Protein AF-0000000086228936 (afdb_homodimer)

pLDDT: mean 84.99, std 14.73, range [30.75, 96.88]

Foldseek 3Di:
DQLVVLLPDDQDPDAQPQPFQQALLVLQVVCCVVVVDWADLVLLVVRVVVLCVLPPPPCNNPGCCVVDPSRVSVVVSRVVRNCCSVPPDPVNVVVVCVVDVVSVVSGPDPPPPVPPPVD/DQLVVLLPDDQDPDAQPQPFQQALLVLQVVCCVVVVDWADLVLLVVRVVVLCVLPPPPCNNPGCCVVDPSRVSVVVSRVVRNCCSVPPDPVNVVVVCVVDVVSVVSGPDPPPPVPPPVD

Radius of gyration: 18.46 Å; Cα contacts (8 Å, |Δi|>4): 260; chains: 2; bounding box: 37×64×49 Å

Structure (mmCIF, N/CA/C/O backbone):
data_AF-0000000086228936-model_v1
#
loop_
_entity.id
_entity.type
_entity.pdbx_description
1 polymer 'Protein RDM1-like'
#
loop_
_atom_site.group_PDB
_atom_site.id
_atom_site.type_symbol
_atom_site.label_atom_id
_atom_site.label_alt_id
_atom_site.label_comp_id
_atom_site.label_asym_id
_atom_site.label_entity_id
_atom_site.label_seq_id
_atom_site.pdbx_PDB_ins_code
_atom_site.Cartn_x
_atom_site.Cartn_y
_atom_site.Cartn_z
_atom_site.occupancy
_atom_site.B_iso_or_equiv
_atom_site.auth_seq_id
_atom_site.auth_comp_id
_atom_site.auth_asym_id
_atom_site.auth_atom_id
_atom_site.pdbx_PDB_model_num
ATOM 1 N N . MET A 1 1 ? -4.426 -21.953 -7.25 1 82 1 MET A N 1
ATOM 2 C CA . MET A 1 1 ? -4.051 -21.781 -8.648 1 82 1 MET A CA 1
ATOM 3 C C . MET A 1 1 ? -3.658 -20.344 -8.953 1 82 1 MET A C 1
ATOM 5 O O . MET A 1 1 ? -2.518 -20.078 -9.328 1 82 1 MET A O 1
ATOM 9 N N . TYR A 1 2 ? -4.414 -19.328 -8.586 1 84.19 2 TYR A N 1
ATOM 10 C CA . TYR A 1 2 ? -4.117 -17.938 -8.914 1 84.19 2 TYR A CA 1
ATOM 11 C C . TYR A 1 2 ? -2.863 -17.469 -8.188 1 84.19 2 TYR A C 1
ATOM 13 O O . TYR A 1 2 ? -1.909 -17 -8.812 1 84.19 2 TYR A O 1
ATOM 21 N N . GLN A 1 3 ? -2.861 -17.734 -6.887 1 85.69 3 GLN A N 1
ATOM 22 C CA . GLN A 1 3 ? -1.741 -17.234 -6.094 1 85.69 3 GLN A CA 1
ATOM 23 C C . GLN A 1 3 ? -0.45 -17.969 -6.445 1 85.69 3 GLN A C 1
ATOM 25 O O . GLN A 1 3 ? 0.623 -17.375 -6.488 1 85.69 3 GLN A O 1
ATOM 30 N N . GLU A 1 4 ? -0.524 -19.203 -6.691 1 83.81 4 GLU A N 1
ATOM 31 C CA . GLU A 1 4 ? 0.652 -19.969 -7.078 1 83.81 4 GLU A CA 1
ATOM 32 C C . GLU A 1 4 ? 1.254 -19.453 -8.383 1 83.81 4 GLU A C 1
ATOM 34 O O . GLU A 1 4 ? 2.475 -19.344 -8.508 1 83.81 4 GLU A O 1
ATOM 39 N N . TYR A 1 5 ? 0.415 -19.203 -9.266 1 84.56 5 TYR A N 1
ATOM 40 C CA . TYR A 1 5 ? 0.874 -18.672 -10.539 1 84.56 5 TYR A CA 1
ATOM 41 C C . TYR A 1 5 ? 1.545 -17.312 -10.352 1 84.56 5 TYR A C 1
ATOM 43 O O . TYR A 1 5 ? 2.641 -17.078 -10.867 1 84.56 5 TYR A O 1
ATOM 51 N N . MET A 1 6 ? 0.895 -16.438 -9.641 1 88.62 6 MET A N 1
ATOM 52 C CA . MET A 1 6 ? 1.389 -15.078 -9.469 1 88.62 6 MET A CA 1
ATOM 53 C C . MET A 1 6 ? 2.719 -15.07 -8.727 1 88.62 6 MET A C 1
ATOM 55 O O . MET A 1 6 ? 3.555 -14.195 -8.945 1 88.62 6 MET A O 1
ATOM 59 N N . GLN A 1 7 ? 2.928 -16.047 -7.91 1 85.62 7 GLN A N 1
ATOM 60 C CA . GLN A 1 7 ? 4.176 -16.125 -7.164 1 85.62 7 GLN A CA 1
ATOM 61 C C . GLN A 1 7 ? 5.344 -16.469 -8.086 1 85.62 7 GLN A C 1
ATOM 63 O O . GLN A 1 7 ? 6.496 -16.172 -7.77 1 85.62 7 GLN A O 1
ATOM 68 N N . MET A 1 8 ? 5.008 -17.062 -9.188 1 83.81 8 MET A N 1
ATOM 69 C CA . MET A 1 8 ? 6.043 -17.531 -10.109 1 83.81 8 MET A CA 1
ATOM 70 C C . MET A 1 8 ? 6.43 -16.438 -11.086 1 83.81 8 MET A C 1
ATOM 72 O O . MET A 1 8 ? 7.461 -16.516 -11.758 1 83.81 8 MET A O 1
ATOM 76 N N . VAL A 1 9 ? 5.609 -15.461 -11.227 1 84.62 9 VAL A N 1
ATOM 77 C CA . VAL A 1 9 ? 5.895 -14.359 -12.133 1 84.62 9 VAL A CA 1
ATOM 78 C C . VAL A 1 9 ? 6.969 -13.453 -11.531 1 84.62 9 VAL A C 1
ATOM 80 O O . VAL A 1 9 ? 6.77 -12.883 -10.461 1 84.62 9 VAL A O 1
ATOM 83 N N . PRO A 1 10 ? 8.086 -13.336 -12.18 1 85.06 10 PRO A N 1
ATOM 84 C CA . PRO A 1 10 ? 9.18 -12.539 -11.617 1 85.06 10 PRO A CA 1
ATOM 85 C C . PRO A 1 10 ? 8.883 -11.039 -11.633 1 85.06 10 PRO A C 1
ATOM 87 O O . PRO A 1 10 ? 8.172 -10.555 -12.516 1 85.06 10 PRO A O 1
ATOM 90 N N . ILE A 1 11 ? 9.352 -10.297 -10.672 1 87.31 11 ILE A N 1
ATOM 91 C CA . ILE A 1 11 ? 9.312 -8.844 -10.68 1 87.31 11 ILE A CA 1
ATOM 92 C C . ILE A 1 11 ? 10.43 -8.297 -11.57 1 87.31 11 ILE A C 1
ATOM 94 O O . ILE A 1 11 ? 11.578 -8.734 -11.477 1 87.31 11 ILE A O 1
ATOM 98 N N . PRO A 1 12 ? 10.062 -7.422 -12.422 1 81.06 12 PRO A N 1
ATOM 99 C CA . PRO A 1 12 ? 11.125 -6.859 -13.266 1 81.06 12 PRO A CA 1
ATOM 100 C C . PRO A 1 12 ? 12.25 -6.223 -12.453 1 81.06 12 PRO A C 1
ATOM 102 O O . PRO A 1 12 ? 11.992 -5.602 -11.414 1 81.06 12 PRO A O 1
ATOM 105 N N . ALA A 1 13 ? 13.445 -6.684 -12.734 1 69.5 13 ALA A N 1
ATOM 106 C CA . ALA A 1 13 ? 14.625 -6.133 -12.07 1 69.5 13 ALA A CA 1
ATOM 107 C C . ALA A 1 13 ? 14.867 -4.688 -12.5 1 69.5 13 ALA A C 1
ATOM 109 O O . ALA A 1 13 ? 15.602 -3.953 -11.836 1 69.5 13 ALA A O 1
ATOM 110 N N . ARG A 1 14 ? 14.289 -4.477 -13.672 1 62.16 14 ARG A N 1
ATOM 111 C CA . ARG A 1 14 ? 14.719 -3.236 -14.312 1 62.16 14 ARG A CA 1
ATOM 112 C C . ARG A 1 14 ? 14.242 -2.021 -13.523 1 62.16 14 ARG A C 1
ATOM 114 O O . ARG A 1 14 ? 13.242 -2.092 -12.805 1 62.16 14 ARG A O 1
ATOM 121 N N . LYS A 1 15 ? 15.078 -0.914 -13.672 1 58.19 15 LYS A N 1
ATOM 122 C CA . LYS A 1 15 ? 15.141 0.444 -13.141 1 58.19 15 LYS A CA 1
ATOM 123 C C . LYS A 1 15 ? 13.844 1.203 -13.422 1 58.19 15 LYS A C 1
ATOM 125 O O . LYS A 1 15 ? 13.102 0.859 -14.344 1 58.19 15 LYS A O 1
ATOM 130 N N . ALA A 1 16 ? 13.602 2.133 -12.656 1 63 16 ALA A N 1
ATOM 131 C CA . ALA A 1 16 ? 12.578 3.164 -12.75 1 63 16 ALA A CA 1
ATOM 132 C C . ALA A 1 16 ? 12.484 3.73 -14.164 1 63 16 ALA A C 1
ATOM 134 O O . ALA A 1 16 ? 13.508 4.066 -14.766 1 63 16 ALA A O 1
ATOM 135 N N . SER A 1 17 ? 11.477 3.402 -14.922 1 68.25 17 SER A N 1
ATOM 136 C CA . SER A 1 17 ? 11.281 3.928 -16.266 1 68.25 17 SER A CA 1
ATOM 137 C C . SER A 1 17 ? 10.75 5.355 -16.234 1 68.25 17 SER A C 1
ATOM 139 O O . SER A 1 17 ? 10.609 5.996 -17.281 1 68.25 17 SER A O 1
ATOM 141 N N . LEU A 1 18 ? 10.789 5.938 -15.289 1 74.62 18 LEU A N 1
ATOM 142 C CA . LEU A 1 18 ? 10.305 7.305 -15.133 1 74.62 18 LEU A CA 1
ATOM 143 C C . LEU A 1 18 ? 9.016 7.523 -15.914 1 74.62 18 LEU A C 1
ATOM 145 O O . LEU A 1 18 ? 8.898 8.484 -16.672 1 74.62 18 LEU A O 1
ATOM 149 N N . ILE A 1 19 ? 8.109 6.68 -15.867 1 82.31 19 ILE A N 1
ATOM 150 C CA . ILE A 1 19 ? 6.793 6.805 -16.484 1 82.31 19 ILE A CA 1
ATOM 151 C C . ILE A 1 19 ? 5.996 7.898 -15.781 1 82.31 19 ILE A C 1
ATOM 153 O O . ILE A 1 19 ? 5.91 7.922 -14.555 1 82.31 19 ILE A O 1
ATOM 157 N N . PRO A 1 20 ? 5.562 8.867 -16.641 1 82.25 20 PRO A N 1
ATOM 158 C CA . PRO A 1 20 ? 4.727 9.883 -16 1 82.25 20 PRO A CA 1
ATOM 159 C C . PRO A 1 20 ? 3.568 9.281 -15.211 1 82.25 20 PRO A C 1
ATOM 161 O O . PRO A 1 20 ? 2.979 8.281 -15.641 1 82.25 20 PRO A O 1
ATOM 164 N N . CYS A 1 21 ? 3.406 9.805 -14.062 1 85.19 21 CYS A N 1
ATOM 165 C CA . CYS A 1 21 ? 2.332 9.344 -13.195 1 85.19 21 CYS A CA 1
ATOM 166 C C . CYS A 1 21 ? 1.216 10.375 -13.109 1 85.19 21 CYS A C 1
ATOM 168 O O . CYS A 1 21 ? 1.204 11.211 -12.203 1 85.19 21 CYS A O 1
ATOM 170 N N . ASN A 1 22 ? 0.306 10.367 -14.086 1 87.88 22 ASN A N 1
ATOM 171 C CA . ASN A 1 22 ? -0.853 11.25 -13.984 1 87.88 22 ASN A CA 1
ATOM 172 C C . ASN A 1 22 ? -1.89 10.695 -13.008 1 87.88 22 ASN A C 1
ATOM 174 O O . ASN A 1 22 ? -2.512 11.461 -12.266 1 87.88 22 ASN A O 1
ATOM 178 N N . SER A 1 23 ? -2.07 9.438 -13.07 1 91.81 23 SER A N 1
ATOM 179 C CA . SER A 1 23 ? -2.873 8.664 -12.133 1 91.81 23 SER A CA 1
ATOM 180 C C . SER A 1 23 ? -2.232 7.312 -11.836 1 91.81 23 SER A C 1
ATOM 182 O O . SER A 1 23 ? -1.369 6.852 -12.586 1 91.81 23 SER A O 1
ATOM 184 N N . TRP A 1 24 ? -2.621 6.805 -10.727 1 93.94 24 TRP A N 1
ATOM 185 C CA . TRP A 1 24 ? -2.053 5.508 -10.375 1 93.94 24 TRP A CA 1
ATOM 186 C C . TRP A 1 24 ? -2.527 4.43 -11.344 1 93.94 24 TRP A C 1
ATOM 188 O O . TRP A 1 24 ? -1.745 3.566 -11.758 1 93.94 24 TRP A O 1
ATOM 198 N N . ILE A 1 25 ? -3.746 4.496 -11.695 1 94.44 25 ILE A N 1
ATOM 199 C CA . ILE A 1 25 ? -4.301 3.539 -12.648 1 94.44 25 ILE A CA 1
ATOM 200 C C . ILE A 1 25 ? -3.596 3.678 -13.992 1 94.44 25 ILE A C 1
ATOM 202 O O . ILE A 1 25 ? -3.268 2.678 -14.633 1 94.44 25 ILE A O 1
ATOM 206 N N . GLY A 1 26 ? -3.408 4.945 -14.383 1 93.31 26 GLY A N 1
ATOM 207 C CA . GLY A 1 26 ? -2.668 5.172 -15.617 1 93.31 26 GLY A CA 1
ATOM 208 C C . GLY A 1 26 ? -1.244 4.652 -15.562 1 93.31 26 GLY A C 1
ATOM 209 O O . GLY A 1 26 ? -0.766 4.039 -16.516 1 93.31 26 GLY A O 1
ATOM 210 N N . LEU A 1 27 ? -0.551 4.906 -14.492 1 93.56 27 LEU A N 1
ATOM 211 C CA . LEU A 1 27 ? 0.81 4.414 -14.305 1 93.56 27 LEU A CA 1
ATOM 212 C C . LEU A 1 27 ? 0.845 2.891 -14.344 1 93.56 27 LEU A C 1
ATOM 214 O O . LEU A 1 27 ? 1.712 2.301 -15 1 93.56 27 LEU A O 1
ATOM 218 N N . ALA A 1 28 ? -0.115 2.254 -13.664 1 94.06 28 ALA A N 1
ATOM 219 C CA . ALA A 1 28 ? -0.188 0.795 -13.648 1 94.06 28 ALA A CA 1
ATOM 220 C C . ALA A 1 28 ? -0.377 0.245 -15.062 1 94.06 28 ALA A C 1
ATOM 222 O O . ALA A 1 28 ? 0.255 -0.745 -15.438 1 94.06 28 ALA A O 1
ATOM 223 N N . ALA A 1 29 ? -1.199 0.892 -15.789 1 93.19 29 ALA A N 1
ATOM 224 C CA . ALA A 1 29 ? -1.418 0.472 -17.172 1 93.19 29 ALA A CA 1
ATOM 225 C C . ALA A 1 29 ? -0.13 0.566 -17.984 1 93.19 29 ALA A C 1
ATOM 227 O O . ALA A 1 29 ? 0.193 -0.34 -18.766 1 93.19 29 ALA A O 1
ATOM 228 N N . SER A 1 30 ? 0.564 1.62 -17.797 1 91.56 30 SER A N 1
ATOM 229 C CA . SER A 1 30 ? 1.824 1.822 -18.5 1 91.56 30 SER A CA 1
ATOM 230 C C . SER A 1 30 ? 2.859 0.778 -18.094 1 91.56 30 SER A C 1
ATOM 232 O O . SER A 1 30 ? 3.574 0.242 -18.953 1 91.56 30 SER A O 1
ATOM 234 N N . ILE A 1 31 ? 2.922 0.481 -16.828 1 90.62 31 ILE A N 1
ATOM 235 C CA . ILE A 1 31 ? 3.863 -0.497 -16.297 1 90.62 31 ILE A CA 1
ATOM 236 C C . ILE A 1 31 ? 3.549 -1.879 -16.859 1 90.62 31 ILE A C 1
ATOM 238 O O . ILE A 1 31 ? 4.453 -2.605 -17.281 1 90.62 31 ILE A O 1
ATOM 242 N N . LYS A 1 32 ? 2.338 -2.211 -16.859 1 90.06 32 LYS A N 1
ATOM 243 C CA . LYS A 1 32 ? 1.92 -3.502 -17.391 1 90.06 32 LYS A CA 1
ATOM 244 C C . LYS A 1 32 ? 2.303 -3.635 -18.875 1 90.06 32 LYS A C 1
ATOM 246 O O . LYS A 1 32 ? 2.779 -4.688 -19.297 1 90.06 32 LYS A O 1
ATOM 251 N N . GLY A 1 33 ? 2.057 -2.598 -19.578 1 88 33 GLY A N 1
ATOM 252 C CA . GLY A 1 33 ? 2.393 -2.613 -21 1 88 33 GLY A CA 1
ATOM 253 C C . GLY A 1 33 ? 3.887 -2.652 -21.25 1 88 33 GLY A C 1
ATOM 254 O O . GLY A 1 33 ? 4.355 -3.424 -22.094 1 88 33 GLY A O 1
ATOM 255 N N . LEU A 1 34 ? 4.598 -1.832 -20.578 1 86.44 34 LEU A N 1
ATOM 256 C CA . LEU A 1 34 ? 6.035 -1.683 -20.781 1 86.44 34 LEU A CA 1
ATOM 257 C C . LEU A 1 34 ? 6.773 -2.959 -20.391 1 86.44 34 LEU A C 1
ATOM 259 O O . LEU A 1 34 ? 7.66 -3.412 -21.125 1 86.44 34 LEU A O 1
ATOM 263 N N . TYR A 1 35 ? 6.398 -3.533 -19.266 1 85.81 35 TYR A N 1
ATOM 264 C CA . TYR A 1 35 ? 7.125 -4.68 -18.734 1 85.81 35 TYR A CA 1
ATOM 265 C C . TYR A 1 35 ? 6.438 -5.984 -19.109 1 85.81 35 TYR A C 1
ATOM 267 O O . TYR A 1 35 ? 6.918 -7.07 -18.766 1 85.81 35 TYR A O 1
ATOM 275 N N . GLN A 1 36 ? 5.293 -5.855 -19.766 1 83.81 36 GLN A N 1
ATOM 276 C CA . GLN A 1 36 ? 4.535 -7.031 -20.188 1 83.81 36 GLN A CA 1
ATOM 277 C C . GLN A 1 36 ? 4.277 -7.969 -19.016 1 83.81 36 GLN A C 1
ATOM 279 O O . GLN A 1 36 ? 4.539 -9.172 -19.109 1 83.81 36 GLN A O 1
ATOM 284 N N . GLN A 1 37 ? 3.84 -7.293 -17.953 1 83.94 37 GLN A N 1
ATOM 285 C CA . GLN A 1 37 ? 3.586 -8.031 -16.719 1 83.94 37 GLN A CA 1
ATOM 286 C C . GLN A 1 37 ? 2.186 -7.746 -16.188 1 83.94 37 GLN A C 1
ATOM 288 O O . GLN A 1 37 ? 1.62 -6.68 -16.453 1 83.94 37 GLN A O 1
ATOM 293 N N . LEU A 1 38 ? 1.678 -8.719 -15.461 1 90.75 38 LEU A N 1
ATOM 294 C CA . LEU A 1 38 ? 0.43 -8.555 -14.727 1 90.75 38 LEU A CA 1
ATOM 295 C C . LEU A 1 38 ? 0.701 -8.125 -13.289 1 90.75 38 LEU A C 1
ATOM 297 O O . LEU A 1 38 ? 1.81 -8.305 -12.781 1 90.75 38 LEU A O 1
ATOM 301 N N . LEU A 1 39 ? -0.263 -7.531 -12.805 1 93.88 39 LEU A N 1
ATOM 302 C CA . LEU A 1 39 ? -0.212 -7.219 -11.383 1 93.88 39 LEU A CA 1
ATOM 303 C C . LEU A 1 39 ? -1.212 -8.07 -10.602 1 93.88 39 LEU A C 1
ATOM 305 O O . LEU A 1 39 ? -2.244 -8.469 -11.148 1 93.88 39 LEU A O 1
ATOM 309 N N . GLN A 1 40 ? -0.89 -8.328 -9.375 1 93.75 40 GLN A N 1
ATOM 310 C CA . GLN A 1 40 ? -1.77 -9.078 -8.484 1 93.75 40 GLN A CA 1
ATOM 311 C C . GLN A 1 40 ? -3.096 -8.352 -8.281 1 93.75 4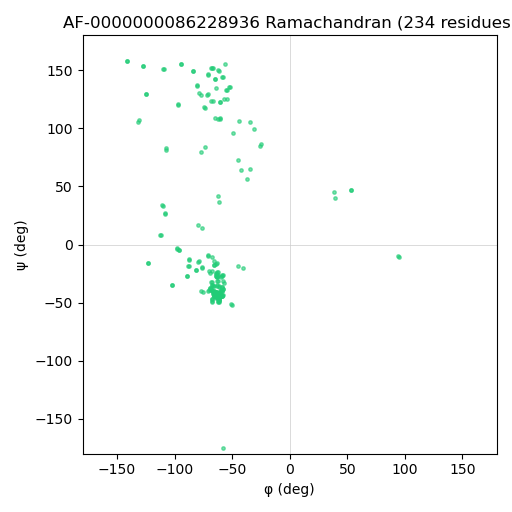0 GLN A C 1
ATOM 313 O O . GLN A 1 40 ? -3.145 -7.117 -8.297 1 93.75 40 GLN A O 1
ATOM 318 N N . TYR A 1 41 ? -4.113 -9.156 -8.078 1 94.31 41 TYR A N 1
ATOM 319 C CA . TYR A 1 41 ? -5.441 -8.633 -7.773 1 94.31 41 TYR A CA 1
ATOM 320 C C . TYR A 1 41 ? -5.375 -7.609 -6.641 1 94.31 41 TYR A C 1
ATOM 322 O O . TYR A 1 41 ? -5.84 -6.477 -6.793 1 94.31 41 TYR A O 1
ATOM 330 N N . PRO A 1 42 ? -4.746 -7.934 -5.488 1 95.81 42 PRO A N 1
ATOM 331 C CA . PRO A 1 42 ? -4.684 -6.949 -4.406 1 95.81 42 PRO A CA 1
ATOM 332 C C . PRO A 1 42 ? -3.9 -5.695 -4.797 1 95.81 42 PRO A C 1
ATOM 334 O O . PRO A 1 42 ? -4.176 -4.605 -4.285 1 95.81 42 PRO A O 1
ATOM 337 N N . THR A 1 43 ? -2.891 -5.871 -5.68 1 96.81 43 THR A N 1
ATOM 338 C CA . THR A 1 43 ? -2.15 -4.703 -6.148 1 96.81 43 THR A CA 1
ATOM 339 C C . THR A 1 43 ? -3.055 -3.779 -6.957 1 96.81 43 THR A C 1
ATOM 341 O O . THR A 1 43 ? -3.053 -2.564 -6.75 1 96.81 43 THR A O 1
ATOM 344 N N . ASN A 1 44 ? -3.836 -4.344 -7.812 1 96.06 44 ASN A N 1
ATOM 345 C CA . ASN A 1 44 ? -4.797 -3.559 -8.578 1 96.06 44 ASN A CA 1
ATOM 346 C C . ASN A 1 44 ? -5.781 -2.832 -7.668 1 96.06 44 ASN A C 1
ATOM 348 O O . ASN A 1 44 ? -6.141 -1.683 -7.926 1 96.06 44 ASN A O 1
ATOM 352 N N . LEU A 1 45 ? -6.191 -3.471 -6.648 1 95.5 45 LEU A N 1
ATOM 353 C CA . LEU A 1 45 ? -7.102 -2.844 -5.695 1 95.5 45 LEU A CA 1
ATOM 354 C C . LEU A 1 45 ? -6.426 -1.67 -4.992 1 95.5 45 LEU A C 1
ATOM 356 O O . LEU A 1 45 ? -7.047 -0.625 -4.785 1 95.5 45 LEU A O 1
ATOM 360 N N . SER A 1 46 ? -5.199 -1.891 -4.613 1 96.19 46 SER A N 1
ATOM 361 C CA . SER A 1 46 ? -4.445 -0.83 -3.953 1 96.19 46 SER A CA 1
ATOM 362 C C . SER A 1 46 ? -4.305 0.391 -4.855 1 96.19 46 SER A C 1
ATOM 364 O O . SER A 1 46 ? -4.465 1.526 -4.402 1 96.19 46 SER A O 1
ATOM 366 N N . ILE A 1 47 ? -4.043 0.15 -6.055 1 96.19 47 ILE A N 1
ATOM 367 C CA . ILE A 1 47 ? -3.84 1.214 -7.031 1 96.19 47 ILE A CA 1
ATOM 368 C C . ILE A 1 47 ? -5.113 2.045 -7.164 1 96.19 47 ILE A C 1
ATOM 370 O O . ILE A 1 47 ? -5.062 3.277 -7.164 1 96.19 47 ILE A O 1
ATOM 374 N N . LYS A 1 48 ? -6.219 1.457 -7.254 1 94.56 48 LYS A N 1
ATOM 375 C CA . LYS A 1 48 ? -7.5 2.158 -7.32 1 94.56 48 LYS A CA 1
ATOM 376 C C . LYS A 1 48 ? -7.734 2.994 -6.066 1 94.56 48 LYS A C 1
ATOM 378 O O . LYS A 1 48 ? -8.211 4.129 -6.148 1 94.56 48 LYS A O 1
ATOM 383 N N . LYS A 1 49 ? -7.391 2.402 -4.98 1 94.25 49 LYS A N 1
ATOM 384 C CA . LYS A 1 49 ? -7.543 3.111 -3.711 1 94.25 49 LYS A CA 1
ATOM 385 C C . LYS A 1 49 ? -6.656 4.352 -3.666 1 94.25 49 LYS A C 1
ATOM 387 O O . LYS A 1 49 ? -7.07 5.398 -3.166 1 94.25 49 LYS A O 1
ATOM 392 N N . TRP A 1 50 ? -5.461 4.215 -4.168 1 94.88 50 TRP A N 1
ATOM 393 C CA . TRP A 1 50 ? -4.531 5.34 -4.164 1 94.88 50 TRP A CA 1
ATOM 394 C C . TRP A 1 50 ? -5.082 6.504 -4.984 1 94.88 50 TRP A C 1
ATOM 396 O O . TRP A 1 50 ? -4.891 7.668 -4.629 1 94.88 50 TRP A O 1
ATOM 406 N N . ASP A 1 51 ? -5.758 6.199 -6.039 1 93.56 51 ASP A N 1
ATOM 407 C CA . ASP A 1 51 ? -6.383 7.258 -6.824 1 93.56 51 ASP A CA 1
ATOM 408 C C . ASP A 1 51 ? -7.535 7.906 -6.055 1 93.56 51 ASP A C 1
ATOM 410 O O . ASP A 1 51 ? -7.77 9.109 -6.172 1 93.56 51 ASP A O 1
ATOM 414 N N . SER A 1 52 ? -8.18 7.18 -5.273 1 93.19 52 SER A N 1
ATOM 415 C CA . SER A 1 52 ? -9.344 7.688 -4.562 1 93.19 52 SER A CA 1
ATOM 416 C C . SER A 1 52 ? -8.938 8.578 -3.395 1 93.19 52 SER A C 1
ATOM 418 O O . SER A 1 52 ? -9.75 9.336 -2.871 1 93.19 52 SER A O 1
ATOM 420 N N . LEU A 1 53 ? -7.66 8.461 -2.938 1 93.06 53 LEU A N 1
ATOM 421 C CA . LEU A 1 53 ? -7.148 9.25 -1.826 1 93.06 53 LEU A CA 1
ATOM 422 C C . LEU A 1 53 ? -7.258 10.742 -2.129 1 93.06 53 LEU A C 1
ATOM 424 O O . LEU A 1 53 ? -7.398 11.555 -1.215 1 93.06 53 LEU A O 1
ATOM 428 N N . ARG A 1 54 ? -7.242 11.008 -3.393 1 91.06 54 ARG A N 1
ATOM 429 C CA . ARG A 1 54 ? -7.164 12.398 -3.816 1 91.06 54 ARG A CA 1
ATOM 430 C C . ARG A 1 54 ? -8.555 13.016 -3.926 1 91.06 54 ARG A C 1
ATOM 432 O O . ARG A 1 54 ? -8.688 14.234 -4.051 1 91.06 54 ARG A O 1
ATOM 439 N N . ILE A 1 55 ? -9.516 12.211 -3.893 1 89.75 55 ILE A N 1
ATOM 440 C CA . ILE A 1 55 ? -10.867 12.711 -4.094 1 89.75 55 ILE A CA 1
ATOM 441 C C . ILE A 1 55 ? -11.211 13.727 -3.002 1 89.75 55 ILE A C 1
ATOM 443 O O . ILE A 1 55 ? -11.055 13.438 -1.812 1 89.75 55 ILE A O 1
ATOM 447 N N . GLY A 1 56 ? -11.586 14.984 -3.408 1 85.69 56 GLY A N 1
ATOM 448 C CA . GLY A 1 56 ? -11.953 16.031 -2.467 1 85.69 56 GLY A CA 1
ATOM 449 C C . GLY A 1 56 ? -10.797 16.938 -2.092 1 85.69 56 GLY A C 1
ATOM 450 O O . GLY A 1 56 ? -10.984 17.938 -1.391 1 85.69 56 GLY A O 1
ATOM 451 N N . ALA A 1 57 ? -9.586 16.578 -2.477 1 84.69 57 ALA A N 1
ATOM 452 C CA . ALA A 1 57 ? -8.422 17.422 -2.207 1 84.69 57 ALA A CA 1
ATOM 453 C C . ALA A 1 57 ? -8.477 18.719 -3.027 1 84.69 57 ALA A C 1
ATOM 455 O O . ALA A 1 57 ? -9.094 18.75 -4.094 1 84.69 57 ALA A O 1
ATOM 456 N N . SER A 1 58 ? -7.871 19.75 -2.486 1 84 58 SER A N 1
ATOM 457 C CA . SER A 1 58 ? -7.828 21.031 -3.186 1 84 58 SER A CA 1
ATOM 458 C C . SER A 1 58 ? -7.039 20.922 -4.488 1 84 58 SER A C 1
ATOM 460 O O . SER A 1 58 ? -7.289 21.672 -5.434 1 84 58 SER A O 1
ATOM 462 N N . ASP A 1 59 ? -6.137 19.969 -4.574 1 84.56 59 ASP A N 1
ATOM 463 C CA . ASP A 1 59 ? -5.297 19.781 -5.754 1 84.56 59 ASP A CA 1
ATOM 464 C C . ASP A 1 59 ? -5.672 18.5 -6.492 1 84.56 59 ASP A C 1
ATOM 466 O O . ASP A 1 59 ? -4.812 17.859 -7.094 1 84.56 59 ASP A O 1
ATOM 470 N N . GLU A 1 60 ? -6.922 18.172 -6.469 1 85.12 60 GLU A N 1
ATOM 471 C CA . GLU A 1 60 ? -7.402 16.922 -7.043 1 85.12 60 GLU A CA 1
ATOM 472 C C . GLU A 1 60 ? -7.148 16.875 -8.547 1 85.12 60 GLU A C 1
ATOM 474 O O . GLU A 1 60 ? -6.945 15.789 -9.109 1 85.12 60 GLU A O 1
ATOM 479 N N . ASP A 1 61 ? -7.031 18.016 -9.141 1 83.69 61 ASP A N 1
ATOM 480 C CA . ASP A 1 61 ? -6.914 18.078 -10.602 1 83.69 61 ASP A CA 1
ATOM 481 C C . ASP A 1 61 ? -5.453 18.172 -11.031 1 83.69 61 ASP A C 1
ATOM 483 O O . ASP A 1 61 ? -5.148 18.125 -12.227 1 83.69 61 ASP A O 1
ATOM 487 N N . VAL A 1 62 ? -4.641 18.266 -10.078 1 86 62 VAL A N 1
ATOM 488 C CA . VAL A 1 62 ? -3.213 18.312 -10.391 1 86 62 VAL A CA 1
ATOM 489 C C . VAL A 1 62 ? -2.686 16.906 -10.641 1 86 62 VAL A C 1
ATOM 491 O O . VAL A 1 62 ? -3.01 15.969 -9.898 1 86 62 VAL A O 1
ATOM 494 N N . PRO A 1 63 ? -1.868 16.828 -11.688 1 84.69 63 PRO A N 1
ATOM 495 C CA . PRO A 1 63 ? -1.285 15.508 -11.961 1 84.69 63 PRO A CA 1
ATOM 496 C C . PRO A 1 63 ? -0.472 14.969 -10.789 1 84.69 63 PRO A C 1
ATOM 498 O O . PRO A 1 63 ? 0.217 15.734 -10.102 1 84.69 63 PRO A O 1
ATOM 501 N N . SER A 1 64 ? -0.584 13.695 -10.672 1 86.38 64 SER A N 1
ATOM 502 C CA . SER A 1 64 ? 0.053 13.055 -9.523 1 86.38 64 SER A CA 1
ATOM 503 C C . SER A 1 64 ? 1.569 13.211 -9.578 1 86.38 64 SER A C 1
ATOM 505 O O . SER A 1 64 ? 2.236 13.211 -8.539 1 86.38 64 SER A O 1
ATOM 507 N N . ASP A 1 65 ? 2.068 13.344 -10.773 1 86.5 65 ASP A N 1
ATOM 508 C CA . ASP A 1 65 ? 3.521 13.406 -10.914 1 86.5 65 ASP A CA 1
ATOM 509 C C . ASP A 1 65 ? 4.066 14.727 -10.367 1 86.5 65 ASP A C 1
ATOM 511 O O . ASP A 1 65 ? 5.277 14.875 -10.188 1 86.5 65 ASP A O 1
ATOM 515 N N . THR A 1 66 ? 3.172 15.641 -10.07 1 87.81 66 THR A N 1
ATOM 516 C CA . THR A 1 66 ? 3.584 16.875 -9.406 1 87.81 66 THR A CA 1
ATOM 517 C C . THR A 1 66 ? 3.73 16.656 -7.902 1 87.81 66 THR A C 1
ATOM 519 O O . THR A 1 66 ? 4.438 17.406 -7.227 1 87.81 66 THR A O 1
ATOM 522 N N . LEU A 1 67 ? 3.078 15.648 -7.441 1 89.81 67 LEU A N 1
ATOM 523 C CA . LEU A 1 67 ? 3.043 15.406 -6.004 1 89.81 67 LEU A CA 1
ATOM 524 C C . LEU A 1 67 ? 4.004 14.289 -5.613 1 89.81 67 LEU A C 1
ATOM 526 O O . LEU A 1 67 ? 4.59 14.312 -4.527 1 89.81 67 LEU A O 1
ATOM 530 N N . ILE A 1 68 ? 4.098 13.312 -6.535 1 90.19 68 ILE A N 1
ATOM 531 C CA . ILE A 1 68 ? 4.953 12.164 -6.27 1 90.19 68 ILE A CA 1
ATOM 532 C C . ILE A 1 68 ? 5.953 11.992 -7.41 1 90.19 68 ILE A C 1
ATOM 534 O O . ILE A 1 68 ? 5.574 11.992 -8.586 1 90.19 68 ILE A O 1
ATOM 538 N N . ASP A 1 69 ? 7.223 11.859 -7.059 1 90.56 69 ASP A N 1
ATOM 539 C CA . ASP A 1 69 ? 8.25 11.562 -8.047 1 90.56 69 ASP A CA 1
ATOM 540 C C . ASP A 1 69 ? 7.914 10.297 -8.828 1 90.56 69 ASP A C 1
ATOM 542 O O . ASP A 1 69 ? 7.555 9.273 -8.234 1 90.56 69 ASP A O 1
ATOM 546 N N . PRO A 1 70 ? 8.039 10.359 -10.148 1 89.69 70 PRO A N 1
ATOM 547 C CA . PRO A 1 70 ? 7.66 9.211 -10.977 1 89.69 70 PRO A CA 1
ATOM 548 C C . PRO A 1 70 ? 8.445 7.945 -10.617 1 89.69 70 PRO A C 1
ATOM 550 O O . PRO A 1 70 ? 7.891 6.844 -10.641 1 89.69 70 PRO A O 1
ATOM 553 N N . ALA A 1 71 ? 9.656 8.117 -10.297 1 89.44 71 ALA A N 1
ATOM 554 C CA . ALA A 1 71 ? 10.461 6.957 -9.922 1 89.44 71 ALA A CA 1
ATOM 555 C C . ALA A 1 71 ? 9.945 6.332 -8.625 1 89.44 71 ALA A C 1
ATOM 557 O O . ALA A 1 71 ? 9.922 5.105 -8.492 1 89.44 71 ALA A O 1
ATOM 558 N N . LYS A 1 72 ? 9.562 7.152 -7.668 1 90.69 72 LYS A N 1
ATOM 559 C CA . LYS A 1 72 ? 9.016 6.668 -6.406 1 90.69 72 LYS A CA 1
ATOM 560 C C . LYS A 1 72 ? 7.645 6.023 -6.609 1 90.69 72 LYS A C 1
ATOM 562 O O . LYS A 1 72 ? 7.316 5.027 -5.961 1 90.69 72 LYS A O 1
ATOM 567 N N . ALA A 1 73 ? 6.93 6.641 -7.477 1 93.12 73 ALA A N 1
ATOM 568 C CA . ALA A 1 73 ? 5.617 6.078 -7.777 1 93.12 73 ALA A CA 1
ATOM 569 C C . ALA A 1 73 ? 5.742 4.672 -8.359 1 93.12 73 ALA A C 1
ATOM 571 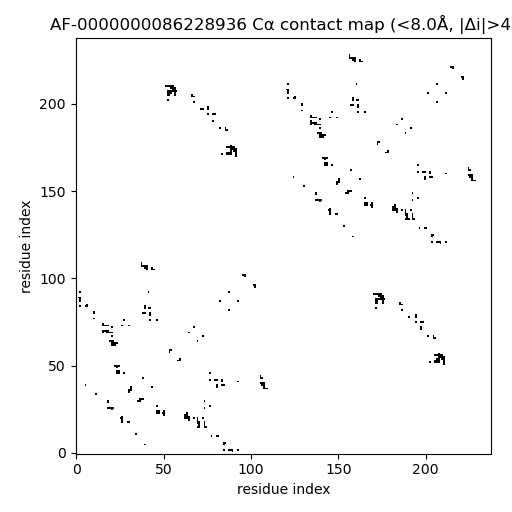O O . ALA A 1 73 ? 5.078 3.742 -7.891 1 93.12 73 ALA A O 1
ATOM 572 N N . GLU A 1 74 ? 6.582 4.539 -9.32 1 92.94 74 GLU A N 1
ATOM 573 C CA . GLU A 1 74 ? 6.801 3.223 -9.914 1 92.94 74 GLU A CA 1
ATOM 574 C C . GLU A 1 74 ? 7.324 2.229 -8.883 1 92.94 74 GLU A C 1
ATOM 576 O O . GLU A 1 74 ? 6.855 1.09 -8.82 1 92.94 74 GLU A O 1
ATOM 581 N N . ALA A 1 75 ? 8.25 2.688 -8.133 1 92 75 ALA A N 1
ATOM 582 C CA . ALA A 1 75 ? 8.812 1.825 -7.094 1 92 75 ALA A CA 1
ATOM 583 C C . ALA A 1 75 ? 7.73 1.362 -6.121 1 92 75 ALA A C 1
ATOM 585 O O . ALA A 1 75 ? 7.742 0.216 -5.668 1 92 75 ALA A O 1
ATOM 586 N N . SER A 1 76 ? 6.82 2.223 -5.773 1 93.75 76 SER A N 1
ATOM 587 C CA . SER A 1 76 ? 5.738 1.879 -4.855 1 93.75 76 SER A CA 1
ATOM 588 C C . SER A 1 76 ? 4.902 0.72 -5.391 1 93.75 76 SER A C 1
ATOM 590 O O . SER A 1 76 ? 4.586 -0.216 -4.656 1 93.75 76 SER A O 1
ATOM 592 N N . ILE A 1 77 ? 4.609 0.771 -6.652 1 94.94 77 ILE A N 1
ATOM 593 C CA . ILE A 1 77 ? 3.791 -0.282 -7.246 1 94.94 77 ILE A CA 1
ATOM 594 C C . ILE A 1 77 ? 4.551 -1.605 -7.215 1 94.94 77 ILE A C 1
ATOM 596 O O . ILE A 1 77 ? 4.008 -2.633 -6.805 1 94.94 77 ILE A O 1
ATOM 600 N N . TRP A 1 78 ? 5.777 -1.579 -7.539 1 93.81 78 TRP A N 1
ATOM 601 C CA . TRP A 1 78 ? 6.543 -2.818 -7.617 1 93.81 78 TRP A CA 1
ATOM 602 C C . TRP A 1 78 ? 6.785 -3.4 -6.23 1 93.81 78 TRP A C 1
ATOM 604 O O . TRP A 1 78 ? 6.773 -4.621 -6.051 1 93.81 78 TRP A O 1
ATOM 614 N N . LEU A 1 79 ? 7.051 -2.537 -5.324 1 93.31 79 LEU A N 1
ATOM 615 C CA . LEU A 1 79 ? 7.266 -3.039 -3.971 1 93.31 79 LEU A CA 1
ATOM 616 C C . LEU A 1 79 ? 5.996 -3.68 -3.418 1 93.31 79 LEU A C 1
ATOM 618 O O . LEU A 1 79 ? 6.051 -4.75 -2.809 1 93.31 79 LEU A O 1
ATOM 622 N N . ILE A 1 80 ? 4.902 -3.1 -3.668 1 95.62 80 ILE A N 1
ATOM 623 C CA . ILE A 1 80 ? 3.629 -3.646 -3.215 1 95.62 80 ILE A CA 1
ATOM 624 C C . ILE A 1 80 ? 3.322 -4.938 -3.971 1 95.62 80 ILE A C 1
ATOM 626 O O . ILE A 1 80 ? 2.84 -5.906 -3.383 1 95.62 80 ILE A O 1
ATOM 630 N N . GLU A 1 81 ? 3.646 -4.93 -5.227 1 95.12 81 GLU A N 1
ATOM 631 C CA . GLU A 1 81 ? 3.469 -6.129 -6.039 1 95.12 81 GLU A CA 1
ATOM 632 C C . GLU A 1 81 ? 4.32 -7.281 -5.516 1 95.12 81 GLU A C 1
ATOM 634 O O . GLU A 1 81 ? 3.838 -8.406 -5.387 1 95.12 81 GLU A O 1
ATOM 639 N N . GLU A 1 82 ? 5.539 -6.957 -5.258 1 93.06 82 GLU A N 1
ATOM 640 C CA . GLU A 1 82 ? 6.422 -7.992 -4.73 1 93.06 82 GLU A CA 1
ATOM 641 C C . GLU A 1 82 ? 5.883 -8.57 -3.426 1 93.06 82 GLU A C 1
ATOM 643 O O . GLU A 1 82 ? 5.891 -9.789 -3.23 1 93.06 82 GLU A O 1
ATOM 648 N N . MET A 1 83 ? 5.453 -7.727 -2.611 1 92.56 83 MET A N 1
ATOM 649 C CA . MET A 1 83 ? 4.883 -8.156 -1.337 1 92.56 83 MET A CA 1
ATOM 650 C C . MET A 1 83 ? 3.662 -9.039 -1.56 1 92.56 83 MET A C 1
ATOM 652 O O . MET A 1 83 ? 3.535 -10.102 -0.937 1 92.56 83 MET A O 1
ATOM 656 N N . HIS A 1 84 ? 2.797 -8.625 -2.383 1 94.5 84 HIS A N 1
ATOM 657 C CA . HIS A 1 84 ? 1.582 -9.391 -2.643 1 94.5 84 HIS A CA 1
ATOM 658 C C . HIS A 1 84 ? 1.906 -10.75 -3.254 1 94.5 84 HIS A C 1
ATOM 660 O O . HIS A 1 84 ? 1.309 -11.758 -2.881 1 94.5 84 HIS A O 1
ATOM 666 N N . ARG A 1 85 ? 2.82 -10.797 -4.188 1 92.19 85 ARG A N 1
ATOM 667 C CA . ARG A 1 85 ? 3.188 -12.055 -4.82 1 92.19 85 ARG A CA 1
ATOM 668 C C . ARG A 1 85 ? 3.803 -13.016 -3.811 1 92.19 85 ARG A C 1
ATOM 670 O O . ARG A 1 85 ? 3.539 -14.219 -3.854 1 92.19 85 ARG A O 1
ATOM 677 N N . LYS A 1 86 ? 4.508 -12.516 -2.914 1 91.5 86 LYS A N 1
ATOM 678 C CA . LYS A 1 86 ? 5.289 -13.367 -2.021 1 91.5 86 LYS A CA 1
ATOM 679 C C . LYS A 1 86 ? 4.477 -13.773 -0.797 1 91.5 86 LYS A C 1
ATOM 681 O O . LYS A 1 86 ? 4.723 -14.828 -0.204 1 91.5 86 LYS A O 1
ATOM 686 N N . THR A 1 87 ? 3.492 -12.914 -0.428 1 92.25 87 THR A N 1
ATOM 687 C CA . THR A 1 87 ? 3 -13.102 0.931 1 92.25 87 THR A CA 1
ATOM 688 C C . THR A 1 87 ? 1.495 -13.352 0.932 1 92.25 87 THR A C 1
ATOM 690 O O . THR A 1 87 ? 0.937 -13.812 1.93 1 92.25 87 THR A O 1
ATOM 693 N N . THR A 1 88 ? 0.853 -13.07 -0.107 1 92.94 88 THR A N 1
ATOM 694 C CA . THR A 1 88 ? -0.6 -13.203 -0.084 1 92.94 88 THR A CA 1
ATOM 695 C C . THR A 1 88 ? -1.008 -14.672 -0.059 1 92.94 88 THR A C 1
ATOM 697 O O . THR A 1 88 ? -0.517 -15.477 -0.858 1 92.94 88 THR A O 1
ATOM 700 N N . SER A 1 89 ? -1.842 -14.961 0.855 1 93.06 89 SER A N 1
ATOM 701 C CA . SER A 1 89 ? -2.326 -16.328 0.951 1 93.06 89 SER A CA 1
ATOM 702 C C . SER A 1 89 ? -3.492 -16.578 -0.001 1 93.06 89 SER A C 1
ATOM 704 O O . SER A 1 89 ? -4.25 -15.648 -0.308 1 93.06 89 SER A O 1
ATOM 706 N N . PRO A 1 90 ? -3.592 -17.859 -0.473 1 90.38 90 PRO A N 1
ATOM 707 C CA . PRO A 1 90 ? -4.777 -18.172 -1.274 1 90.38 90 PRO A CA 1
ATOM 708 C C . PRO A 1 90 ? -6.082 -17.922 -0.523 1 90.38 90 PRO A C 1
ATOM 710 O O . PRO A 1 90 ? -7.086 -17.531 -1.132 1 90.38 90 PRO A O 1
ATOM 713 N N . TYR A 1 91 ? -6.062 -18.094 0.753 1 91.38 91 TYR A N 1
ATOM 714 C CA . TYR A 1 91 ? -7.242 -17.859 1.58 1 91.38 91 TYR A CA 1
ATOM 715 C C . TYR A 1 91 ? -7.633 -16.391 1.569 1 91.38 91 TYR A C 1
ATOM 717 O O . TYR A 1 91 ? -8.82 -16.062 1.483 1 91.38 91 TYR A O 1
ATOM 725 N N . PHE A 1 92 ? -6.707 -15.578 1.637 1 92.75 92 PHE A N 1
ATOM 726 C CA . PHE A 1 92 ? -6.969 -14.148 1.635 1 92.75 92 PHE A CA 1
ATOM 727 C C . PHE A 1 92 ? -7.59 -13.711 0.314 1 92.75 92 PHE A C 1
ATOM 729 O O . PHE A 1 92 ? -8.555 -12.945 0.3 1 92.75 92 PHE A O 1
ATOM 736 N N . ILE A 1 93 ? -7.074 -14.195 -0.756 1 92.31 93 ILE A N 1
ATOM 737 C CA . ILE A 1 93 ? -7.59 -13.867 -2.08 1 92.31 93 ILE A CA 1
ATOM 738 C C . ILE A 1 93 ? -9.039 -14.344 -2.201 1 92.31 93 ILE A C 1
ATOM 740 O O . ILE A 1 93 ? -9.906 -13.609 -2.68 1 92.31 93 ILE A O 1
ATOM 744 N N . ALA A 1 94 ? -9.281 -15.57 -1.77 1 92.75 94 ALA A N 1
ATOM 745 C CA . ALA A 1 94 ? -10.633 -16.125 -1.813 1 92.75 94 ALA A CA 1
ATOM 746 C C . ALA A 1 94 ? -11.609 -15.266 -1.021 1 92.75 94 ALA A C 1
ATOM 748 O O . ALA A 1 94 ? -12.734 -15.031 -1.457 1 92.75 94 ALA A O 1
ATOM 749 N N . ARG A 1 95 ? -11.117 -14.781 0.073 1 93 95 ARG A N 1
ATOM 750 C CA . ARG A 1 95 ? -11.953 -13.93 0.911 1 93 95 ARG A CA 1
ATOM 751 C C . ARG A 1 95 ? -12.273 -12.617 0.202 1 93 95 ARG A C 1
ATOM 753 O O . ARG A 1 95 ? -13.414 -12.141 0.252 1 93 95 ARG A O 1
ATOM 760 N N . LEU A 1 96 ? -11.297 -12.047 -0.452 1 91.88 96 LEU A N 1
ATOM 761 C CA . LEU A 1 96 ? -11.516 -10.805 -1.189 1 91.88 96 LEU A CA 1
ATOM 762 C C . LEU A 1 96 ? -12.492 -11.023 -2.34 1 91.88 96 LEU A C 1
ATOM 764 O O . LEU A 1 96 ? -13.375 -10.195 -2.576 1 91.88 96 LEU A O 1
ATOM 768 N N . TRP A 1 97 ? -12.312 -12.148 -3 1 92.75 97 TRP A N 1
ATOM 769 C CA . TRP A 1 97 ? -13.188 -12.469 -4.121 1 92.75 97 TRP A CA 1
ATOM 770 C C . TRP A 1 97 ? -14.617 -12.703 -3.645 1 92.75 97 TRP A C 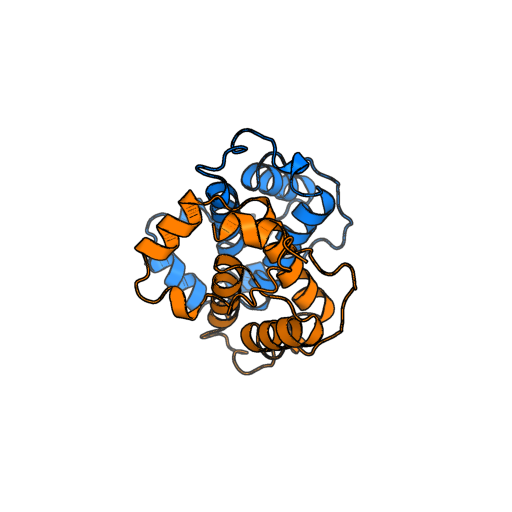1
ATOM 772 O O . TRP A 1 97 ? -15.578 -12.297 -4.305 1 92.75 97 TRP A O 1
ATOM 782 N N . HIS A 1 98 ? -14.758 -13.281 -2.516 1 93.69 98 HIS A N 1
ATOM 783 C CA . HIS A 1 98 ? -16.078 -13.539 -1.955 1 93.69 98 HIS A CA 1
ATOM 784 C C . HIS A 1 98 ? -16.781 -12.242 -1.575 1 93.69 98 HIS A C 1
ATOM 786 O O . HIS A 1 98 ? -18 -12.141 -1.684 1 93.69 98 HIS A O 1
ATOM 792 N N . ALA A 1 99 ? -16.047 -11.25 -1.111 1 92.38 99 ALA A N 1
ATOM 793 C CA . ALA A 1 99 ? -16.594 -9.992 -0.619 1 92.38 99 ALA A CA 1
ATOM 794 C C . ALA A 1 99 ? -16.969 -9.062 -1.773 1 92.38 99 ALA A C 1
ATOM 796 O O . ALA A 1 99 ? -17.688 -8.078 -1.586 1 92.38 99 ALA A O 1
ATOM 797 N N . ASP A 1 100 ? -16.5 -9.352 -2.988 1 92.75 100 ASP A N 1
ATOM 798 C CA . ASP A 1 100 ? -16.719 -8.492 -4.145 1 92.75 100 ASP A CA 1
ATOM 799 C C . ASP A 1 100 ? -17.219 -9.297 -5.348 1 92.75 100 ASP A C 1
ATOM 801 O O . ASP A 1 100 ? -16.406 -9.898 -6.062 1 92.75 100 ASP A O 1
ATOM 805 N N . PRO A 1 101 ? -18.422 -9.18 -5.633 1 91.88 101 PRO A N 1
ATOM 806 C CA . PRO A 1 101 ? -18.953 -9.93 -6.77 1 91.88 101 PRO A CA 1
ATOM 807 C C . PRO A 1 101 ? -18.328 -9.523 -8.102 1 91.88 101 PRO A C 1
ATOM 809 O O . PRO A 1 101 ? -18.391 -10.273 -9.07 1 91.88 101 PRO A O 1
ATOM 812 N N . MET A 1 102 ? -17.672 -8.383 -8.141 1 92.69 102 MET A N 1
ATOM 813 C CA . MET A 1 102 ? -17.078 -7.891 -9.383 1 92.69 102 MET A CA 1
ATOM 814 C C . MET A 1 102 ? -15.562 -7.992 -9.336 1 92.69 102 MET A C 1
ATOM 816 O O . MET A 1 102 ? -14.859 -7.234 -10.016 1 92.69 102 MET A O 1
ATOM 820 N N . TYR A 1 103 ? -15.094 -8.891 -8.57 1 91.75 103 TYR A N 1
ATOM 821 C CA . TYR A 1 103 ? -13.648 -8.992 -8.383 1 91.75 103 TYR A CA 1
ATOM 822 C C . TYR A 1 103 ? -12.945 -9.234 -9.711 1 91.75 103 TYR A C 1
ATOM 824 O O . TYR A 1 103 ? -11.789 -8.844 -9.898 1 91.75 103 TYR A O 1
ATOM 832 N N . HIS A 1 104 ? -13.57 -9.859 -10.758 1 90.62 104 HIS A N 1
ATOM 833 C CA . HIS A 1 104 ? -12.961 -10.211 -12.031 1 90.62 104 HIS A CA 1
ATOM 834 C C . HIS A 1 104 ? -12.492 -8.977 -12.781 1 90.62 104 HIS A C 1
ATOM 836 O O . HIS A 1 104 ? -11.539 -9.039 -13.562 1 90.62 104 HIS A O 1
ATOM 842 N N . ALA A 1 105 ? -13.172 -7.844 -12.5 1 91.69 105 ALA A N 1
ATOM 843 C CA . ALA A 1 105 ? -12.836 -6.598 -13.18 1 91.69 105 ALA A CA 1
ATOM 844 C C . ALA A 1 105 ? -11.438 -6.121 -12.789 1 91.69 105 ALA A C 1
ATOM 846 O O . ALA A 1 105 ? -10.836 -5.301 -13.484 1 91.69 105 ALA A O 1
ATOM 847 N N . ASN A 1 106 ? -10.961 -6.652 -11.711 1 93.25 106 ASN A N 1
ATOM 848 C CA . ASN A 1 106 ? -9.68 -6.188 -11.195 1 93.25 106 ASN A CA 1
ATOM 849 C C . ASN A 1 106 ? -8.602 -7.258 -11.32 1 93.25 106 ASN A C 1
ATOM 851 O O . ASN A 1 106 ? -7.539 -7.152 -10.695 1 93.25 106 ASN A O 1
ATOM 855 N N . ILE A 1 107 ? -8.945 -8.344 -12.016 1 92.12 107 ILE A N 1
ATOM 856 C CA . ILE A 1 107 ? -7.953 -9.375 -12.312 1 92.12 107 ILE A CA 1
ATOM 857 C C . ILE A 1 107 ? -7.391 -9.164 -13.719 1 92.12 107 ILE A C 1
ATOM 859 O O . ILE A 1 107 ? -8.148 -9.086 -14.688 1 92.12 107 ILE A O 1
ATOM 863 N N . ASP A 1 108 ? -6.059 -8.969 -13.734 1 90.81 108 ASP A N 1
ATOM 864 C CA . ASP A 1 108 ? -5.43 -8.844 -15.047 1 90.81 108 ASP A CA 1
ATOM 865 C C . ASP A 1 108 ? -5.551 -10.141 -15.844 1 90.81 108 ASP A C 1
ATOM 867 O O . ASP A 1 108 ? -5.465 -11.234 -15.273 1 90.81 108 ASP A O 1
ATOM 871 N N . ALA A 1 109 ? -5.746 -9.969 -17.062 1 76.94 109 ALA A N 1
ATOM 872 C CA . ALA A 1 109 ? -5.855 -11.141 -17.922 1 76.94 109 ALA A CA 1
ATOM 873 C C . ALA A 1 109 ? -4.57 -11.969 -17.891 1 76.94 109 ALA A C 1
ATOM 875 O O . ALA A 1 109 ? -3.471 -11.414 -17.969 1 76.94 109 ALA A O 1
ATOM 876 N N . ILE A 1 110 ? -4.703 -13.172 -17.219 1 64.06 110 ILE A N 1
ATOM 877 C CA . ILE A 1 110 ? -3.566 -14.078 -17.156 1 64.06 110 ILE A CA 1
ATOM 878 C C . ILE A 1 110 ? -3.23 -14.578 -18.562 1 64.06 110 ILE A C 1
ATOM 880 O O . ILE A 1 110 ? -4.125 -14.961 -19.328 1 64.06 110 ILE A O 1
ATOM 884 N N . PHE A 1 111 ? -2.09 -14.109 -19.141 1 54.22 111 PHE A N 1
ATOM 885 C CA . PHE A 1 111 ? -1.713 -14.719 -20.406 1 54.22 111 PHE A CA 1
ATOM 886 C C . PHE A 1 111 ? -1.096 -16.094 -20.188 1 54.22 111 PHE A C 1
ATOM 888 O O . PHE A 1 111 ? -0.048 -16.219 -19.547 1 54.22 111 PHE A O 1
ATOM 895 N N . PRO A 1 112 ? -1.798 -17.094 -19.984 1 47.22 112 PRO A N 1
ATOM 896 C CA . PRO A 1 112 ? -1.225 -18.438 -19.906 1 47.22 112 PRO A CA 1
ATOM 897 C C . PRO A 1 112 ? -0.037 -18.625 -20.844 1 47.22 112 PRO A C 1
ATOM 899 O O . PRO A 1 112 ? -0.152 -18.391 -22.047 1 47.22 112 PRO A O 1
ATOM 902 N N . ASP A 1 113 ? 1.064 -18.047 -20.781 1 45.81 113 ASP A N 1
ATOM 903 C CA . ASP A 1 113 ? 2.037 -18.75 -21.625 1 45.81 113 ASP A CA 1
ATOM 904 C C . ASP A 1 113 ? 2.26 -20.172 -21.125 1 45.81 113 ASP A C 1
ATOM 906 O O . ASP A 1 113 ? 3.053 -20.391 -20.203 1 45.81 113 ASP A O 1
ATOM 910 N N . LEU A 1 114 ? 1.235 -20.938 -20.703 1 38.72 114 LEU A N 1
ATOM 911 C CA . LEU A 1 114 ? 1.624 -22.312 -20.406 1 38.72 114 LEU A CA 1
ATOM 912 C C . LEU A 1 114 ? 2.582 -22.844 -21.469 1 38.72 114 LEU A C 1
ATOM 914 O O . LEU A 1 114 ? 2.201 -23 -22.625 1 38.72 114 LEU A O 1
ATOM 918 N N . ASN A 1 115 ? 3.719 -22.391 -21.688 1 39.41 115 ASN A N 1
ATOM 919 C CA . ASN A 1 115 ? 4.609 -23.281 -22.422 1 39.41 115 ASN A CA 1
ATOM 920 C C . ASN A 1 115 ? 4.352 -24.734 -22.062 1 39.41 115 ASN A C 1
ATOM 922 O O . ASN A 1 115 ? 4.223 -25.078 -20.891 1 39.41 115 ASN A O 1
ATOM 926 N N . ASP A 1 116 ? 3.693 -25.625 -22.891 1 37.34 116 ASP A N 1
ATOM 927 C CA . ASP A 1 116 ? 3.67 -27.078 -23.094 1 37.34 116 ASP A CA 1
ATOM 928 C C . ASP A 1 116 ? 4.984 -27.719 -22.641 1 37.34 116 ASP A C 1
ATOM 930 O O . ASP A 1 116 ? 6.039 -27.453 -23.219 1 37.34 116 ASP A O 1
ATOM 934 N N . PRO A 1 117 ? 5.219 -28.094 -21.422 1 37.91 117 PRO A N 1
ATOM 935 C CA . PRO A 1 117 ? 6.352 -29.016 -21.281 1 37.91 117 PRO A CA 1
ATOM 936 C C . PRO A 1 117 ? 6.391 -30.062 -22.406 1 37.91 117 PRO A C 1
ATOM 938 O O . PRO A 1 117 ? 7.285 -30.906 -22.422 1 37.91 117 PRO A O 1
ATOM 941 N N . SER A 1 118 ? 5.316 -30.344 -23.109 1 32.56 118 SER A N 1
ATOM 942 C CA . SER A 1 118 ? 5.492 -31.422 -24.078 1 32.56 118 SER A CA 1
ATOM 943 C C . SER A 1 118 ? 6.473 -31.016 -25.172 1 32.56 118 SER A C 1
ATOM 945 O O . SER A 1 118 ? 6.832 -31.828 -26.031 1 32.56 118 SER A O 1
ATOM 947 N N . LYS A 1 119 ? 6.973 -29.719 -25.5 1 30.75 119 LYS A N 1
ATOM 948 C CA . LYS A 1 119 ? 8.031 -29.781 -26.5 1 30.75 119 LYS A CA 1
ATOM 949 C C . LYS A 1 119 ? 9.406 -29.844 -25.844 1 30.75 119 LYS A C 1
ATOM 951 O O . LYS A 1 119 ? 9.648 -29.172 -24.828 1 30.75 119 LYS A O 1
ATOM 956 N N . MET B 1 1 ? -7.418 19.734 9.633 1 80 1 MET B N 1
ATOM 957 C CA . MET B 1 1 ? -6.453 19.75 10.727 1 80 1 MET B CA 1
ATOM 958 C C . MET B 1 1 ? -5.551 18.531 10.688 1 80 1 MET B C 1
ATOM 960 O O . MET B 1 1 ? -4.336 18.641 10.516 1 80 1 MET B O 1
ATOM 964 N N . TYR B 1 2 ? -5.973 17.281 10.625 1 84.56 2 TYR B N 1
ATOM 965 C CA . TYR B 1 2 ? -5.141 16.078 10.68 1 84.56 2 TYR B CA 1
ATOM 966 C C . TYR B 1 2 ? -4.262 15.969 9.438 1 84.56 2 TYR B C 1
ATOM 968 O O . TYR B 1 2 ? -3.037 15.883 9.547 1 84.56 2 TYR B O 1
ATOM 976 N N . GLN B 1 3 ? -4.93 16.141 8.336 1 85.88 3 GLN B N 1
ATOM 977 C CA . GLN B 1 3 ? -4.184 15.969 7.094 1 85.88 3 GLN B CA 1
ATOM 978 C C . GLN B 1 3 ? -3.178 17.094 6.891 1 85.88 3 GLN B C 1
ATOM 980 O O . GLN B 1 3 ? -2.07 16.859 6.398 1 85.88 3 GLN B O 1
ATOM 985 N N . GLU B 1 4 ? -3.516 18.266 7.238 1 83.5 4 GLU B N 1
ATOM 986 C CA . GLU B 1 4 ? -2.605 19.406 7.117 1 83.5 4 GLU B CA 1
ATOM 987 C C . GLU B 1 4 ? -1.354 19.203 7.969 1 83.5 4 GLU B C 1
ATOM 989 O O . GLU B 1 4 ? -0.242 19.484 7.523 1 83.5 4 GLU B O 1
ATOM 994 N N . TYR B 1 5 ? -1.576 18.766 9.102 1 84.5 5 TYR B N 1
ATOM 995 C CA . TYR B 1 5 ? -0.45 18.5 9.984 1 84.5 5 TYR B CA 1
ATOM 996 C C . TYR B 1 5 ? 0.452 17.422 9.414 1 84.5 5 TYR B C 1
ATOM 998 O O . TYR B 1 5 ? 1.674 17.578 9.367 1 84.5 5 TYR B O 1
ATOM 1006 N N . MET B 1 6 ? -0.13 16.328 9.016 1 88.5 6 MET B N 1
ATOM 1007 C CA . MET B 1 6 ? 0.633 15.18 8.539 1 88.5 6 MET B CA 1
ATOM 1008 C C . MET B 1 6 ? 1.412 15.531 7.277 1 88.5 6 MET B C 1
ATOM 1010 O O . MET B 1 6 ? 2.486 14.977 7.027 1 88.5 6 MET B O 1
ATOM 1014 N N . GLN B 1 7 ? 0.909 16.453 6.535 1 85.5 7 GLN B N 1
ATOM 1015 C CA . GLN B 1 7 ? 1.588 16.875 5.316 1 85.5 7 GLN B CA 1
ATOM 1016 C C . GLN B 1 7 ? 2.871 17.625 5.633 1 85.5 7 GLN B C 1
ATOM 1018 O O . GLN B 1 7 ? 3.791 17.688 4.816 1 85.5 7 GLN B O 1
ATOM 1023 N N . MET B 1 8 ? 2.902 18.188 6.812 1 83.69 8 MET B N 1
ATOM 1024 C CA . MET B 1 8 ? 4.035 19.016 7.199 1 83.69 8 MET B CA 1
ATOM 1025 C C . MET B 1 8 ? 5.148 18.172 7.812 1 83.69 8 MET B C 1
ATOM 1027 O O . MET B 1 8 ? 6.281 18.641 7.949 1 83.69 8 MET B O 1
ATOM 1031 N N . VAL B 1 9 ? 4.82 17 8.234 1 84.5 9 VAL B N 1
ATOM 1032 C CA . VAL B 1 9 ? 5.816 16.109 8.828 1 84.5 9 VAL B CA 1
ATOM 1033 C C . VAL B 1 9 ? 6.723 15.547 7.738 1 84.5 9 VAL B C 1
ATOM 1035 O O . VAL B 1 9 ? 6.254 14.852 6.832 1 84.5 9 VAL B O 1
ATOM 1038 N N . PRO B 1 10 ? 7.988 15.844 7.809 1 84.94 10 PRO B N 1
ATOM 1039 C CA . PRO B 1 10 ? 8.891 15.383 6.75 1 84.94 10 PRO B CA 1
ATOM 1040 C C . PRO B 1 10 ? 9.133 13.875 6.793 1 84.94 10 PRO B C 1
ATOM 1042 O O . PRO B 1 10 ? 9.102 13.273 7.871 1 84.94 10 PRO B O 1
ATOM 1045 N N . ILE B 1 11 ? 9.297 13.242 5.664 1 87.31 11 ILE B N 1
ATOM 1046 C CA . ILE B 1 11 ? 9.734 11.852 5.578 1 87.31 11 ILE B CA 1
ATOM 1047 C C . ILE B 1 11 ? 11.242 11.766 5.832 1 87.31 11 ILE B C 1
ATOM 1049 O O . ILE B 1 11 ? 12.016 12.531 5.254 1 87.31 11 ILE B O 1
ATOM 1053 N N . PRO B 1 12 ? 11.609 10.922 6.711 1 81.25 12 PRO B N 1
ATOM 1054 C CA . PRO B 1 12 ? 13.047 10.781 6.926 1 81.25 12 PRO B CA 1
ATOM 1055 C C . PRO B 1 12 ? 13.812 10.477 5.637 1 81.25 12 PRO B C 1
ATOM 1057 O O . PRO B 1 12 ? 13.32 9.734 4.785 1 81.25 12 PRO B O 1
ATOM 1060 N N . ALA B 1 13 ? 14.773 11.359 5.453 1 68.38 13 ALA B N 1
ATOM 1061 C CA . ALA B 1 13 ? 15.617 11.156 4.281 1 68.38 13 ALA B CA 1
ATOM 1062 C C . ALA B 1 13 ? 16.344 9.812 4.359 1 68.38 13 ALA B C 1
ATOM 1064 O O . ALA B 1 13 ? 16.688 9.227 3.334 1 68.38 13 ALA B O 1
ATOM 1065 N N . ARG B 1 14 ? 16.75 9.742 5.797 1 60.38 14 ARG B N 1
ATOM 1066 C CA . ARG B 1 14 ? 17.703 8.656 6.012 1 60.38 14 ARG B CA 1
ATOM 1067 C C . ARG B 1 14 ? 17.062 7.305 5.723 1 60.38 14 ARG B C 1
ATOM 1069 O O . ARG B 1 14 ? 15.852 7.133 5.902 1 60.38 14 ARG B O 1
ATOM 1076 N N . LYS B 1 15 ? 17.859 6.328 4.895 1 58.19 15 LYS B N 1
ATOM 1077 C CA . LYS B 1 15 ? 17.828 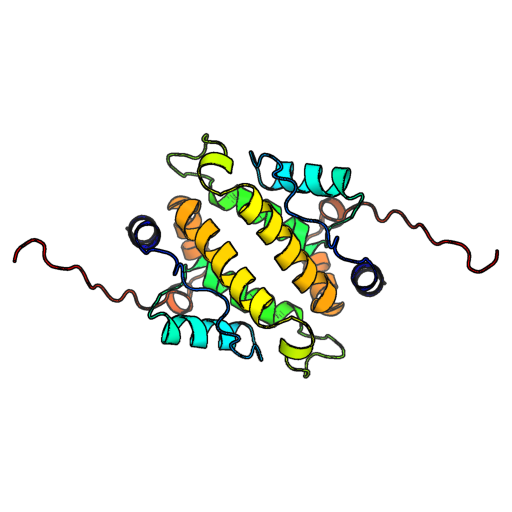5.051 4.188 1 58.19 15 LYS B CA 1
ATOM 1078 C C . LYS B 1 15 ? 17.453 3.91 5.125 1 58.19 15 LYS B C 1
ATOM 1080 O O . LYS B 1 15 ? 17.422 4.086 6.344 1 58.19 15 LYS B O 1
ATOM 1085 N N . ALA B 1 16 ? 17.5 2.727 4.598 1 62.94 16 ALA B N 1
ATOM 1086 C CA . ALA B 1 16 ? 17.266 1.335 4.965 1 62.94 16 ALA B CA 1
ATOM 1087 C C . ALA B 1 16 ? 17.984 0.974 6.258 1 62.94 16 ALA B C 1
ATOM 1089 O O . ALA B 1 16 ? 19.203 1.156 6.363 1 62.94 16 ALA B O 1
ATOM 1090 N N . SER B 1 17 ? 17.25 1.043 7.418 1 67 17 SER B N 1
ATOM 1091 C CA . SER B 1 17 ? 17.875 0.642 8.672 1 67 17 SER B CA 1
ATOM 1092 C C . SER B 1 17 ? 17.891 -0.875 8.828 1 67 17 SER B C 1
ATOM 1094 O O . SER B 1 17 ? 18.391 -1.401 9.82 1 67 17 SER B O 1
ATOM 1096 N N . LEU B 1 18 ? 17.719 -1.505 7.918 1 74.19 18 LEU B N 1
ATOM 1097 C CA . LEU B 1 18 ? 17.719 -2.963 7.945 1 74.19 18 LEU B CA 1
ATOM 1098 C C . LEU B 1 18 ? 17.031 -3.48 9.203 1 74.19 18 LEU B C 1
ATOM 1100 O O . LEU B 1 18 ? 17.562 -4.348 9.898 1 74.19 18 LEU B O 1
ATOM 1104 N N . ILE B 1 19 ? 15.984 -2.902 9.609 1 81.81 19 ILE B N 1
ATOM 1105 C CA . ILE B 1 19 ? 15.172 -3.373 10.727 1 81.81 19 ILE B CA 1
ATOM 1106 C C . ILE B 1 19 ? 14.516 -4.703 10.359 1 81.81 19 ILE B C 1
ATOM 1108 O O . ILE B 1 19 ? 13.898 -4.832 9.297 1 81.81 19 ILE B O 1
ATOM 1112 N N . PRO B 1 20 ? 14.82 -5.691 11.242 1 81.88 20 PRO B N 1
ATOM 1113 C CA . PRO B 1 20 ? 14.141 -6.953 10.953 1 81.88 20 PRO B CA 1
ATOM 1114 C C . PRO B 1 20 ? 12.625 -6.785 10.805 1 81.88 20 PRO B C 1
ATOM 1116 O O . PRO B 1 20 ? 12.016 -5.992 11.531 1 81.88 20 PRO B O 1
ATOM 1119 N N . CYS B 1 21 ? 12.141 -7.414 9.82 1 84.56 21 CYS B N 1
ATOM 1120 C CA . CYS B 1 21 ? 10.703 -7.375 9.555 1 84.56 21 CYS B CA 1
ATOM 1121 C C . CYS B 1 21 ? 10.047 -8.703 9.891 1 84.56 21 CYS B C 1
ATOM 1123 O O . CYS B 1 21 ? 9.859 -9.555 9.016 1 84.56 21 CYS B O 1
ATOM 1125 N N . ASN B 1 22 ? 9.75 -8.914 11.18 1 87.5 22 ASN B N 1
ATOM 1126 C CA . ASN B 1 22 ? 9.008 -10.117 11.539 1 87.5 22 ASN B CA 1
ATOM 1127 C C . ASN B 1 22 ? 7.535 -10 11.172 1 87.5 22 ASN B C 1
ATOM 1129 O O . ASN B 1 22 ? 6.918 -10.969 10.727 1 87.5 22 ASN B O 1
ATOM 1133 N N . SER B 1 23 ? 7.012 -8.844 11.414 1 91.56 23 SER B N 1
ATOM 1134 C CA . SER B 1 23 ? 5.676 -8.438 10.992 1 91.56 23 SER B CA 1
ATOM 1135 C C . SER B 1 23 ? 5.66 -6.977 10.539 1 91.56 23 SER B C 1
ATOM 1137 O O . SER B 1 23 ? 6.574 -6.215 10.867 1 91.56 23 SER B O 1
A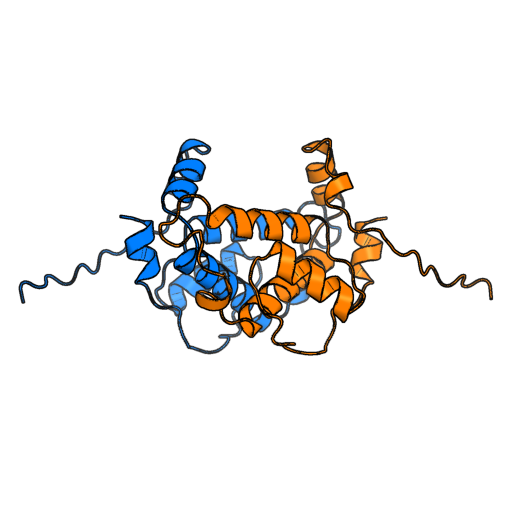TOM 1139 N N . TRP B 1 24 ? 4.68 -6.711 9.766 1 93.88 24 TRP B N 1
ATOM 1140 C CA . TRP B 1 24 ? 4.594 -5.328 9.305 1 93.88 24 TRP B CA 1
ATOM 1141 C C . TRP B 1 24 ? 4.293 -4.383 10.461 1 93.88 24 TRP B C 1
ATOM 1143 O O . TRP B 1 24 ? 4.863 -3.291 10.539 1 93.88 24 TRP B O 1
ATOM 1153 N N . ILE B 1 25 ? 3.434 -4.793 11.312 1 94.31 25 ILE B N 1
ATOM 1154 C CA . ILE B 1 25 ? 3.096 -3.986 12.477 1 94.31 25 ILE B CA 1
ATOM 1155 C C . ILE B 1 25 ? 4.332 -3.795 13.352 1 94.31 25 ILE B C 1
ATOM 1157 O O . ILE B 1 25 ? 4.582 -2.695 13.852 1 94.31 25 ILE B O 1
ATOM 1161 N N . GLY B 1 26 ? 5.07 -4.906 13.516 1 93.19 26 GLY B N 1
ATOM 1162 C CA . GLY B 1 26 ? 6.312 -4.801 14.266 1 93.19 26 GLY B CA 1
ATOM 1163 C C . GLY B 1 26 ? 7.32 -3.869 13.625 1 93.19 26 GLY B C 1
ATOM 1164 O O . GLY B 1 26 ? 7.961 -3.068 14.312 1 93.19 26 GLY B O 1
ATOM 1165 N N . LEU B 1 27 ? 7.504 -3.977 12.336 1 93.56 27 LEU B N 1
ATOM 1166 C CA . LEU B 1 27 ? 8.414 -3.1 11.602 1 93.56 27 LEU B CA 1
ATOM 1167 C C . LEU B 1 27 ? 7.984 -1.643 11.734 1 93.56 27 LEU B C 1
ATOM 1169 O O . LEU B 1 27 ? 8.82 -0.765 11.977 1 93.56 27 LEU B O 1
ATOM 1173 N N . ALA B 1 28 ? 6.676 -1.386 11.602 1 94.19 28 ALA B N 1
ATOM 1174 C CA . ALA B 1 28 ? 6.156 -0.027 11.727 1 94.19 28 ALA B CA 1
ATOM 1175 C C . ALA B 1 28 ? 6.457 0.544 13.109 1 94.19 28 ALA B C 1
ATOM 1177 O O . ALA B 1 28 ? 6.844 1.708 13.242 1 94.19 28 ALA B O 1
ATOM 1178 N N . ALA B 1 29 ? 6.293 -0.271 14.086 1 93.12 29 ALA B N 1
ATOM 1179 C CA . ALA B 1 29 ? 6.598 0.166 15.445 1 93.12 29 ALA B CA 1
ATOM 1180 C C . ALA B 1 29 ? 8.07 0.541 15.586 1 93.12 29 ALA B C 1
ATOM 1182 O O . ALA B 1 29 ? 8.406 1.56 16.203 1 93.12 29 ALA B O 1
ATOM 1183 N N . SER B 1 30 ? 8.898 -0.258 15.031 1 91.44 30 SER B N 1
ATOM 1184 C CA . SER B 1 30 ? 10.336 -0.003 15.086 1 91.44 30 SER B CA 1
ATOM 1185 C C . SER B 1 30 ? 10.703 1.277 14.336 1 91.44 30 SER B C 1
ATOM 1187 O O . SER B 1 30 ? 11.508 2.072 14.82 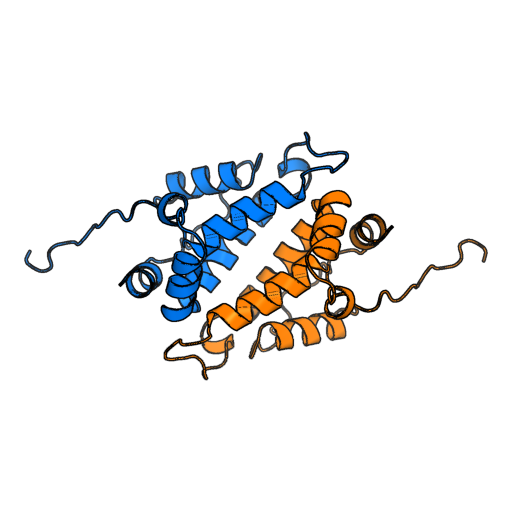1 91.44 30 SER B O 1
ATOM 1189 N N . ILE B 1 31 ? 10.086 1.479 13.195 1 90.69 31 ILE B N 1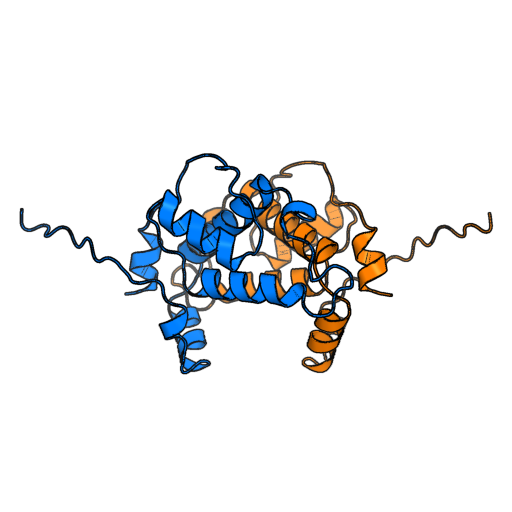
ATOM 1190 C CA . ILE B 1 31 ? 10.336 2.656 12.375 1 90.69 31 ILE B CA 1
ATOM 1191 C C . ILE B 1 31 ? 9.891 3.912 13.125 1 90.69 31 ILE B C 1
ATOM 1193 O O . ILE B 1 31 ? 10.609 4.918 13.141 1 90.69 31 ILE B O 1
ATOM 1197 N N . LYS B 1 32 ? 8.766 3.857 13.68 1 90.12 32 LYS B N 1
ATOM 1198 C CA . LYS B 1 32 ? 8.25 4.992 14.445 1 90.12 32 LYS B CA 1
ATOM 1199 C C . LYS B 1 32 ? 9.195 5.348 15.594 1 90.12 32 LYS B C 1
ATOM 1201 O O . LYS B 1 32 ? 9.461 6.527 15.844 1 90.12 32 LYS B O 1
ATOM 1206 N N . GLY B 1 33 ? 9.633 4.34 16.266 1 88.06 33 GLY B N 1
ATOM 1207 C CA . GLY B 1 33 ? 10.547 4.566 17.375 1 88.06 33 GLY B CA 1
ATOM 1208 C C . GLY B 1 33 ? 11.898 5.086 16.938 1 88.06 33 GLY B C 1
ATOM 1209 O O . GLY B 1 33 ? 12.43 6.023 17.531 1 88.06 33 GLY B O 1
ATOM 1210 N N . LEU B 1 34 ? 12.453 4.48 15.945 1 86.5 34 LEU B N 1
ATOM 1211 C CA . LEU B 1 34 ? 13.797 4.801 15.477 1 86.5 34 LEU B CA 1
ATOM 1212 C C . LEU B 1 34 ? 13.844 6.215 14.906 1 86.5 34 LEU B C 1
ATOM 1214 O O . LEU B 1 34 ? 14.781 6.969 15.188 1 86.5 34 LEU B O 1
ATOM 1218 N N . TYR B 1 35 ? 12.844 6.555 14.109 1 86.19 35 TYR B N 1
ATOM 1219 C CA . TYR B 1 35 ? 12.867 7.824 13.391 1 86.19 35 TYR B CA 1
ATOM 1220 C C . TYR B 1 35 ? 12.047 8.875 14.133 1 86.19 35 TYR B C 1
ATOM 1222 O O . TYR B 1 35 ? 11.953 10.023 13.688 1 86.19 35 TYR B O 1
ATOM 1230 N N . GLN B 1 36 ? 11.414 8.453 15.234 1 83.81 36 GLN B N 1
ATOM 1231 C CA . GLN B 1 36 ? 10.602 9.367 16.031 1 83.81 36 GLN B CA 1
ATOM 1232 C C . GLN B 1 36 ? 9.562 10.086 15.18 1 83.81 36 GLN B C 1
ATOM 1234 O O . GLN B 1 36 ? 9.453 11.312 15.227 1 83.81 36 GLN B O 1
ATOM 1239 N N . GLN B 1 37 ? 8.93 9.227 14.383 1 83.75 37 GLN B N 1
ATOM 1240 C CA . GLN B 1 37 ? 7.934 9.742 13.453 1 83.75 37 GLN B CA 1
ATOM 1241 C C . GLN B 1 37 ? 6.609 9 13.594 1 83.75 37 GLN B C 1
ATOM 1243 O O . GLN B 1 37 ? 6.586 7.844 14.031 1 83.75 37 GLN B O 1
ATOM 1248 N N . LEU B 1 38 ? 5.551 9.711 13.234 1 90.69 38 LEU B N 1
ATOM 1249 C CA . LEU B 1 38 ? 4.23 9.102 13.133 1 90.69 38 LEU B CA 1
ATOM 1250 C C . LEU B 1 38 ? 3.943 8.664 11.695 1 90.69 38 LEU B C 1
ATOM 1252 O O . LEU B 1 38 ? 4.586 9.141 10.758 1 90.69 38 LEU B O 1
ATOM 1256 N N . LEU B 1 39 ? 3.119 7.758 11.656 1 94 39 LEU B N 1
ATOM 1257 C CA . LEU B 1 39 ? 2.615 7.367 10.344 1 94 39 LEU B CA 1
ATOM 1258 C C . LEU B 1 39 ? 1.162 7.793 10.172 1 94 39 LEU B C 1
ATOM 1260 O O . LEU B 1 39 ? 0.416 7.883 11.148 1 94 39 LEU B O 1
ATOM 1264 N N . GLN B 1 40 ? 0.799 8.047 8.938 1 93.69 40 GLN B N 1
ATOM 1265 C CA . GLN B 1 40 ? -0.572 8.422 8.609 1 93.69 40 GLN B CA 1
ATOM 1266 C C . GLN B 1 40 ? -1.546 7.297 8.961 1 93.69 40 GLN B C 1
ATOM 1268 O O . GLN B 1 40 ? -1.192 6.117 8.891 1 93.69 40 GLN B O 1
ATOM 1273 N N . TYR B 1 41 ? -2.744 7.738 9.289 1 94.25 41 TYR B N 1
ATOM 1274 C CA . TYR B 1 41 ? -3.824 6.801 9.578 1 94.25 41 TYR B CA 1
ATOM 1275 C C . TYR B 1 41 ? -3.961 5.773 8.461 1 94.25 41 TYR B C 1
ATOM 1277 O O . TYR B 1 41 ? -3.936 4.566 8.711 1 94.25 41 TYR B O 1
ATOM 1285 N N . PRO B 1 42 ? -4.062 6.184 7.184 1 95.75 42 PRO B N 1
ATOM 1286 C CA . PRO B 1 42 ? -4.188 5.191 6.113 1 95.75 42 PRO B CA 1
ATOM 1287 C C . PRO B 1 42 ? -2.965 4.277 6.012 1 95.75 42 PRO B C 1
ATOM 1289 O O . PRO B 1 42 ? -3.088 3.123 5.598 1 95.75 42 PRO B O 1
ATOM 1292 N N . THR B 1 43 ? -1.776 4.824 6.355 1 96.88 43 THR B N 1
ATOM 1293 C CA . THR B 1 43 ? -0.582 3.986 6.352 1 96.88 43 THR B CA 1
ATOM 1294 C C . THR B 1 43 ? -0.686 2.887 7.406 1 96.88 43 THR B C 1
ATOM 1296 O O . THR B 1 43 ? -0.402 1.722 7.125 1 96.88 43 THR B O 1
ATOM 1299 N N . ASN B 1 44 ? -1.127 3.252 8.562 1 96 44 ASN B N 1
ATOM 1300 C CA . ASN B 1 44 ? -1.341 2.266 9.617 1 96 44 ASN B CA 1
ATOM 1301 C C . ASN B 1 44 ? -2.348 1.2 9.188 1 96 44 ASN B C 1
ATOM 1303 O O . ASN B 1 44 ? -2.174 0.018 9.492 1 96 44 ASN B O 1
ATOM 1307 N N . LEU B 1 45 ? -3.346 1.595 8.516 1 95.44 45 LEU B N 1
ATOM 1308 C CA . LEU B 1 45 ? -4.34 0.643 8.023 1 95.44 45 LEU B CA 1
ATOM 1309 C C . LEU B 1 45 ? -3.721 -0.311 7.004 1 95.44 45 LEU B C 1
ATOM 1311 O O . LEU B 1 45 ? -4.008 -1.51 7.02 1 95.44 45 LEU B O 1
ATOM 1315 N N . SER B 1 46 ? -2.936 0.245 6.133 1 96.19 46 SER B N 1
ATOM 1316 C CA . SER B 1 46 ? -2.27 -0.576 5.125 1 96.19 46 SER B CA 1
ATOM 1317 C C . SER B 1 46 ? -1.364 -1.618 5.773 1 96.19 46 SER B C 1
ATOM 1319 O O . SER B 1 46 ? -1.349 -2.779 5.359 1 96.19 46 SER B O 1
ATOM 1321 N N . ILE B 1 47 ? -0.681 -1.21 6.75 1 96.19 47 ILE B N 1
ATOM 1322 C CA . ILE B 1 47 ? 0.26 -2.08 7.449 1 96.19 47 ILE B CA 1
ATOM 1323 C C . ILE B 1 47 ? -0.489 -3.256 8.07 1 96.19 47 ILE B C 1
ATOM 1325 O O . ILE B 1 47 ? -0.059 -4.406 7.957 1 96.19 47 ILE B O 1
ATOM 1329 N N . LYS B 1 48 ? -1.556 -3.025 8.688 1 94.56 48 LYS B N 1
ATOM 1330 C CA . LYS B 1 48 ? -2.377 -4.086 9.266 1 94.56 48 LYS B CA 1
ATOM 1331 C C . LYS B 1 48 ? -2.875 -5.043 8.188 1 94.56 48 LYS B C 1
ATOM 1333 O O . LYS B 1 48 ? -2.881 -6.262 8.391 1 94.56 48 LYS B O 1
ATOM 1338 N N . LYS B 1 49 ? -3.27 -4.465 7.125 1 94.12 49 LYS B N 1
ATOM 1339 C CA . LYS B 1 49 ? -3.74 -5.277 6.008 1 94.12 49 LYS B CA 1
ATOM 1340 C C . LYS B 1 49 ? -2.631 -6.18 5.477 1 94.12 49 LYS B C 1
ATOM 1342 O O . LYS B 1 49 ? -2.875 -7.34 5.137 1 94.12 49 LYS B O 1
ATOM 1347 N N . TRP B 1 50 ? -1.451 -5.641 5.387 1 94.94 50 TRP B N 1
ATOM 1348 C CA . TRP B 1 50 ? -0.324 -6.418 4.879 1 94.94 50 TRP B CA 1
ATOM 1349 C C . TRP B 1 50 ? -0.052 -7.625 5.766 1 94.94 50 TRP B C 1
ATOM 1351 O O . TRP B 1 50 ? 0.305 -8.695 5.273 1 94.94 50 TRP B O 1
ATOM 1361 N N . ASP B 1 51 ? -0.222 -7.461 7.039 1 93.62 51 ASP B N 1
ATOM 1362 C CA . ASP B 1 51 ? -0.064 -8.602 7.938 1 93.62 51 ASP B CA 1
ATOM 1363 C C . ASP B 1 51 ? -1.172 -9.633 7.719 1 93.62 51 ASP B C 1
ATOM 1365 O O . ASP B 1 51 ? -0.938 -10.836 7.828 1 93.62 51 ASP B O 1
ATOM 1369 N N . SER B 1 52 ? -2.287 -9.203 7.371 1 93.31 52 SER B N 1
ATOM 1370 C CA . SER B 1 52 ? -3.428 -10.102 7.223 1 93.31 52 SER B CA 1
ATOM 1371 C C . SER B 1 52 ? -3.332 -10.906 5.93 1 93.31 52 SER B C 1
ATOM 1373 O O . SER B 1 52 ? -4.004 -11.93 5.777 1 93.31 52 SER B O 1
ATOM 1375 N N . LEU B 1 53 ? -2.523 -10.422 4.957 1 93.25 53 LEU B N 1
ATOM 1376 C CA . LEU B 1 53 ? -2.344 -11.102 3.678 1 93.25 53 LEU B CA 1
ATOM 1377 C C . LEU B 1 53 ? -1.829 -12.523 3.885 1 93.25 53 LEU B C 1
ATOM 1379 O O . LEU B 1 53 ? -2.098 -13.414 3.072 1 93.25 53 LEU B O 1
ATOM 1383 N N . ARG B 1 54 ? -1.162 -12.664 4.996 1 91.25 54 ARG B N 1
ATOM 1384 C CA . ARG B 1 54 ? -0.468 -13.93 5.234 1 91.25 54 ARG B CA 1
ATOM 1385 C C . ARG B 1 54 ? -1.388 -14.945 5.906 1 91.25 54 ARG B C 1
ATOM 1387 O O . ARG B 1 54 ? -1.061 -16.125 5.984 1 91.25 54 ARG B O 1
ATOM 1394 N N . ILE B 1 55 ? -2.449 -14.484 6.379 1 89.88 55 ILE B N 1
ATOM 1395 C CA . ILE B 1 55 ? -3.332 -15.367 7.129 1 89.88 55 ILE B CA 1
ATOM 1396 C C . ILE B 1 55 ? -3.795 -16.516 6.23 1 89.88 55 ILE B C 1
ATOM 1398 O O . ILE B 1 55 ? -4.297 -16.281 5.125 1 89.88 55 ILE B O 1
ATOM 1402 N N . GLY B 1 56 ? -3.523 -17.797 6.664 1 86.19 56 GLY B N 1
ATOM 1403 C CA . GLY B 1 56 ? -3.938 -18.969 5.91 1 86.19 56 GLY B CA 1
ATOM 1404 C C . GLY B 1 56 ? -2.855 -19.5 4.988 1 86.19 56 GLY B C 1
ATOM 1405 O O . GLY B 1 56 ? -3.02 -20.547 4.371 1 86.19 56 GLY B O 1
ATOM 1406 N N . ALA B 1 57 ? -1.786 -18.75 4.797 1 85.19 57 ALA B N 1
ATOM 1407 C CA . ALA B 1 57 ? -0.673 -19.203 3.971 1 85.19 57 ALA B CA 1
ATOM 1408 C C . ALA B 1 57 ? 0.049 -20.391 4.625 1 85.19 57 ALA B C 1
ATOM 1410 O O . ALA B 1 57 ? 0.023 -20.531 5.848 1 85.19 57 ALA B O 1
ATOM 1411 N N . SER B 1 58 ? 0.642 -21.219 3.799 1 84.38 58 SER B N 1
ATOM 1412 C CA . SER B 1 58 ? 1.39 -22.359 4.305 1 84.38 58 SER B CA 1
ATOM 1413 C C . SER B 1 58 ? 2.602 -21.922 5.117 1 84.38 58 SER B C 1
ATOM 1415 O O . SER B 1 58 ? 3.045 -22.625 6.02 1 84.38 58 SER B O 1
ATOM 1417 N N . ASP B 1 59 ? 3.096 -20.734 4.84 1 85 59 ASP B N 1
ATOM 1418 C CA . ASP B 1 59 ? 4.27 -20.203 5.527 1 85 59 ASP B CA 1
ATOM 1419 C C . ASP B 1 59 ? 3.891 -19.047 6.457 1 85 59 ASP B C 1
ATOM 1421 O O . ASP B 1 59 ? 4.68 -18.125 6.66 1 85 59 ASP B O 1
ATOM 1425 N N . GLU B 1 60 ? 2.719 -19.109 7.031 1 85.31 60 GLU B N 1
ATOM 1426 C CA . GLU B 1 60 ? 2.186 -18.031 7.863 1 85.31 60 GLU B CA 1
ATOM 1427 C C . GLU B 1 60 ? 3.061 -17.812 9.086 1 85.31 60 GLU B C 1
ATOM 1429 O O . GLU B 1 60 ? 3.156 -16.688 9.586 1 85.31 60 GLU B O 1
ATOM 1434 N N . ASP B 1 61 ? 3.783 -18.812 9.469 1 83.69 61 ASP B N 1
ATOM 1435 C CA . ASP B 1 61 ? 4.555 -18.734 10.703 1 83.69 61 ASP B CA 1
ATOM 1436 C C . ASP B 1 61 ? 5.996 -18.328 10.422 1 83.69 61 ASP B C 1
ATOM 1438 O O . ASP B 1 61 ? 6.773 -18.109 11.359 1 83.69 61 ASP B O 1
ATOM 1442 N N . VAL B 1 62 ? 6.289 -18.234 9.203 1 85.94 62 VAL B N 1
ATOM 1443 C CA . VAL B 1 62 ? 7.637 -17.812 8.836 1 85.94 62 VAL B CA 1
ATOM 1444 C C . VAL B 1 62 ? 7.75 -16.281 8.93 1 85.94 62 VAL B C 1
ATOM 1446 O O . VAL B 1 62 ? 6.855 -15.562 8.484 1 85.94 62 VAL B O 1
ATOM 1449 N N . PRO B 1 63 ? 8.875 -15.883 9.516 1 84.5 63 PRO B N 1
ATOM 1450 C CA . PRO B 1 63 ? 9.07 -14.43 9.594 1 84.5 63 PRO B CA 1
ATOM 1451 C C . PRO B 1 63 ? 9.062 -13.758 8.227 1 84.5 63 PRO B C 1
ATOM 1453 O O . PRO B 1 63 ? 9.578 -14.312 7.254 1 84.5 63 PRO B O 1
ATOM 1456 N N . SER B 1 64 ? 8.5 -12.594 8.266 1 86.25 64 SER B N 1
ATOM 1457 C CA . SER B 1 64 ? 8.32 -11.883 7.004 1 86.25 64 SER B CA 1
ATOM 1458 C C . SER B 1 64 ? 9.672 -11.547 6.367 1 86.25 64 SER B C 1
ATOM 1460 O O . SER B 1 64 ? 9.766 -11.406 5.148 1 86.25 64 SER B O 1
ATOM 1462 N N . ASP B 1 65 ? 10.664 -11.414 7.207 1 86 65 ASP B N 1
ATOM 1463 C CA . ASP B 1 65 ? 11.961 -11.008 6.684 1 86 65 ASP B CA 1
ATOM 1464 C C . ASP B 1 65 ? 12.602 -12.125 5.867 1 86 65 ASP B C 1
ATOM 1466 O O . ASP B 1 65 ? 13.594 -11.906 5.164 1 86 65 ASP B O 1
ATOM 1470 N N . THR B 1 66 ? 12 -13.305 5.918 1 87.69 66 THR B N 1
ATOM 1471 C CA . THR B 1 66 ? 12.438 -14.391 5.055 1 87.69 66 THR B CA 1
ATOM 1472 C C . THR B 1 66 ? 11.836 -14.258 3.66 1 87.69 66 THR B C 1
ATOM 1474 O O . THR B 1 66 ? 12.367 -14.797 2.689 1 87.69 66 THR B O 1
ATOM 1477 N N . LEU B 1 67 ? 10.766 -13.547 3.611 1 89.81 67 LEU B N 1
ATOM 1478 C CA . LEU B 1 67 ? 10.031 -13.445 2.357 1 89.81 67 LEU B CA 1
ATOM 1479 C C . LEU B 1 67 ? 10.312 -12.117 1.668 1 89.81 67 LEU B C 1
ATOM 1481 O O . LEU B 1 67 ? 10.328 -12.039 0.437 1 89.81 67 LEU B O 1
ATOM 1485 N N . ILE B 1 68 ? 10.484 -11.094 2.51 1 90 68 ILE B N 1
ATOM 1486 C CA . ILE B 1 68 ? 10.719 -9.75 1.979 1 90 68 ILE B CA 1
ATOM 1487 C C . ILE B 1 68 ? 12.016 -9.188 2.559 1 90 68 ILE B C 1
ATOM 1489 O O . ILE B 1 68 ? 12.227 -9.227 3.773 1 90 68 ILE B O 1
ATOM 1493 N N . ASP B 1 69 ? 12.883 -8.703 1.708 1 90.31 69 ASP B N 1
ATOM 1494 C CA . ASP B 1 69 ? 14.094 -8.016 2.152 1 90.31 69 ASP B CA 1
ATOM 1495 C C . ASP B 1 69 ? 13.758 -6.863 3.096 1 90.31 69 ASP B C 1
ATOM 1497 O O . ASP B 1 69 ? 12.867 -6.059 2.811 1 90.31 69 ASP B O 1
ATOM 1501 N N . PRO B 1 70 ? 14.469 -6.781 4.203 1 89.31 70 PRO B N 1
ATOM 1502 C CA . PRO B 1 70 ? 14.156 -5.75 5.195 1 89.31 70 PRO B CA 1
ATOM 1503 C C . PRO B 1 70 ? 14.258 -4.336 4.629 1 89.31 70 PRO B C 1
ATOM 1505 O O . PRO B 1 70 ? 13.453 -3.467 4.98 1 89.31 70 PRO B O 1
ATOM 1508 N N . ALA B 1 71 ? 15.18 -4.137 3.791 1 89.12 71 ALA B N 1
ATOM 1509 C CA . ALA B 1 71 ? 15.312 -2.814 3.189 1 89.12 71 ALA B CA 1
ATOM 1510 C C . ALA B 1 71 ? 14.109 -2.482 2.311 1 89.12 71 ALA B C 1
ATOM 1512 O O . ALA B 1 71 ? 13.648 -1.341 2.291 1 89.12 71 ALA B O 1
ATOM 1513 N N . LYS B 1 72 ? 13.625 -3.447 1.57 1 90.62 72 LYS B N 1
ATOM 1514 C CA . LYS B 1 72 ? 12.453 -3.256 0.726 1 90.62 72 LYS B CA 1
ATOM 1515 C C . LYS B 1 72 ? 11.195 -3.061 1.569 1 90.62 72 LYS B C 1
ATOM 1517 O O . LYS B 1 72 ? 10.312 -2.273 1.21 1 90.62 72 LYS B O 1
ATOM 1522 N N . ALA B 1 73 ? 11.18 -3.811 2.615 1 93.12 73 ALA B N 1
ATOM 1523 C CA . ALA B 1 73 ? 10.031 -3.666 3.516 1 93.12 73 ALA B CA 1
ATOM 1524 C C . ALA B 1 73 ? 9.953 -2.25 4.078 1 93.12 73 ALA B C 1
ATOM 1526 O O . ALA B 1 73 ? 8.898 -1.614 4.027 1 93.12 73 ALA B O 1
ATOM 1527 N N . GLU B 1 74 ? 11.047 -1.781 4.57 1 93 74 GLU B N 1
ATOM 1528 C CA . GLU B 1 74 ? 11.078 -0.423 5.105 1 93 74 GLU B CA 1
ATOM 1529 C C . GLU B 1 74 ? 10.742 0.603 4.023 1 93 74 GLU B C 1
ATOM 1531 O O . GLU B 1 74 ? 9.961 1.527 4.262 1 93 74 GLU B O 1
ATOM 1536 N N . ALA B 1 75 ? 11.328 0.395 2.914 1 92 75 ALA B N 1
ATOM 1537 C CA . ALA B 1 75 ? 11.062 1.308 1.803 1 92 75 ALA B CA 1
ATOM 1538 C C . ALA B 1 75 ? 9.578 1.333 1.453 1 92 75 ALA B C 1
ATOM 1540 O O . ALA B 1 75 ? 9.031 2.389 1.129 1 92 75 ALA B O 1
ATOM 1541 N N . SER B 1 76 ? 8.938 0.207 1.475 1 93.81 76 SER B N 1
ATOM 1542 C CA . SER B 1 76 ? 7.508 0.123 1.168 1 93.81 76 SER B CA 1
ATOM 1543 C C . SER B 1 76 ? 6.688 1 2.107 1 93.81 76 SER B C 1
ATOM 1545 O O . SER B 1 76 ? 5.801 1.73 1.665 1 93.81 76 SER B O 1
ATOM 1547 N N . ILE B 1 77 ? 7.016 0.95 3.355 1 94.88 77 ILE B N 1
ATOM 1548 C CA . ILE B 1 77 ? 6.27 1.736 4.332 1 94.88 77 ILE B CA 1
ATOM 1549 C C . ILE B 1 77 ? 6.48 3.225 4.062 1 94.88 77 ILE B C 1
ATOM 1551 O O . ILE B 1 77 ? 5.516 3.996 4.016 1 94.88 77 ILE B O 1
ATOM 1555 N N . TRP B 1 78 ? 7.66 3.611 3.805 1 93.81 78 TRP B N 1
ATOM 1556 C CA . TRP B 1 78 ? 7.953 5.031 3.625 1 93.81 78 TRP B CA 1
ATOM 1557 C C . TRP B 1 78 ? 7.352 5.551 2.326 1 93.81 78 TRP B C 1
ATOM 1559 O O . TRP B 1 78 ? 6.879 6.688 2.266 1 93.81 78 TRP B O 1
ATOM 1569 N N . LEU B 1 79 ? 7.43 4.75 1.336 1 93.38 79 LEU B N 1
ATOM 1570 C CA . LEU B 1 79 ? 6.848 5.188 0.073 1 93.38 79 LEU B CA 1
ATOM 1571 C C . LEU B 1 79 ? 5.336 5.355 0.2 1 93.38 79 LEU B C 1
ATOM 1573 O O . LEU B 1 79 ? 4.773 6.34 -0.288 1 93.38 79 LEU B O 1
ATOM 1577 N N . ILE B 1 80 ? 4.723 4.488 0.859 1 95.69 80 ILE B N 1
ATOM 1578 C CA . ILE B 1 80 ? 3.279 4.57 1.071 1 95.69 80 ILE B CA 1
ATOM 1579 C C . ILE B 1 80 ? 2.959 5.754 1.979 1 95.69 80 ILE B C 1
ATOM 1581 O O . ILE B 1 80 ? 1.987 6.477 1.745 1 95.69 80 ILE B O 1
ATOM 1585 N N . GLU B 1 81 ? 3.791 5.953 2.957 1 95.06 81 GLU B N 1
ATOM 1586 C CA . GLU B 1 81 ? 3.631 7.094 3.852 1 95.06 81 GLU B CA 1
ATOM 1587 C C . GLU B 1 81 ? 3.75 8.414 3.092 1 95.06 81 GLU B C 1
ATOM 1589 O O . GLU B 1 81 ? 2.936 9.32 3.279 1 95.06 81 GLU B O 1
ATOM 1594 N N . GLU B 1 82 ? 4.75 8.461 2.295 1 93.12 82 GLU B N 1
ATOM 1595 C CA . GLU B 1 82 ? 4.938 9.68 1.507 1 93.12 82 GLU B CA 1
ATOM 1596 C C . GLU B 1 82 ? 3.719 9.953 0.628 1 93.12 82 GLU B C 1
ATOM 1598 O O . GLU B 1 82 ? 3.258 11.094 0.542 1 93.12 82 GLU B O 1
ATOM 1603 N N . MET B 1 83 ? 3.25 8.953 0.028 1 92.62 83 MET B N 1
ATOM 1604 C CA . MET B 1 83 ? 2.068 9.086 -0.818 1 92.62 83 MET B CA 1
ATOM 1605 C C . MET B 1 83 ? 0.867 9.562 -0.007 1 92.62 83 MET B C 1
ATOM 1607 O O . MET B 1 83 ? 0.148 10.469 -0.429 1 92.62 83 MET B O 1
ATOM 1611 N N . HIS B 1 84 ? 0.655 8.961 1.074 1 94.5 84 HIS B N 1
ATOM 1612 C CA . HIS B 1 84 ? -0.486 9.32 1.907 1 94.5 84 HIS B CA 1
ATOM 1613 C C . HIS B 1 84 ? -0.365 10.758 2.41 1 94.5 84 HIS B C 1
ATOM 1615 O O . HIS B 1 84 ? -1.35 11.5 2.424 1 94.5 84 HIS B O 1
ATOM 1621 N N . ARG B 1 85 ? 0.802 11.164 2.84 1 92.06 85 ARG B N 1
ATOM 1622 C CA . ARG B 1 85 ? 1 12.523 3.338 1 92.06 85 ARG B CA 1
ATOM 1623 C C . ARG B 1 85 ? 0.763 13.555 2.236 1 92.06 85 ARG B C 1
ATOM 1625 O O . ARG B 1 85 ? 0.189 14.617 2.484 1 92.06 85 ARG B O 1
ATOM 1632 N N . LYS B 1 86 ? 1.101 13.234 1.083 1 91.31 86 LYS B N 1
ATOM 1633 C CA . LYS B 1 86 ? 1.092 14.219 0 1 91.31 86 LYS B CA 1
ATOM 1634 C C . LYS B 1 86 ? -0.266 14.258 -0.695 1 91.31 86 LYS B C 1
ATOM 1636 O O . LYS B 1 86 ? -0.65 15.281 -1.261 1 91.31 86 LYS B O 1
ATOM 1641 N N . THR B 1 87 ? -0.981 13.102 -0.642 1 92.19 87 THR B N 1
ATOM 1642 C CA . THR B 1 87 ? -2.064 13.023 -1.617 1 92.19 87 THR B CA 1
ATOM 1643 C C . THR B 1 87 ? -3.402 12.789 -0.921 1 92.19 87 THR B C 1
ATOM 1645 O O . THR B 1 87 ? -4.461 12.977 -1.523 1 92.19 87 THR B O 1
ATOM 1648 N N . THR B 1 88 ? -3.396 12.398 0.274 1 93 88 THR B N 1
ATOM 1649 C CA . THR B 1 88 ? -4.664 12.07 0.917 1 93 88 THR B CA 1
ATOM 1650 C C . THR B 1 88 ? -5.473 13.328 1.193 1 93 88 THR B C 1
ATOM 1652 O O . THR B 1 88 ? -4.953 14.305 1.748 1 93 88 THR B O 1
ATOM 1655 N N . SER B 1 89 ? -6.66 13.281 0.772 1 92.94 89 SER B N 1
ATOM 1656 C CA . SER B 1 89 ? -7.539 14.422 1.01 1 92.94 89 SER B CA 1
ATOM 1657 C C . SER B 1 89 ? -8.172 14.359 2.396 1 92.94 89 SER B C 1
ATOM 1659 O O . SER B 1 89 ? -8.383 13.266 2.934 1 92.94 89 SER B O 1
ATOM 1661 N N . PRO B 1 90 ? -8.438 15.562 2.963 1 90.12 90 PRO B N 1
ATOM 1662 C 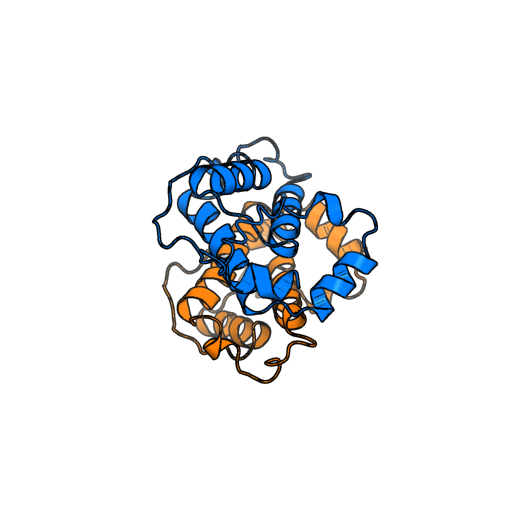CA . PRO B 1 90 ? -9.172 15.547 4.23 1 90.12 90 PRO B CA 1
ATOM 1663 C C . PRO B 1 90 ? -10.516 14.836 4.125 1 90.12 90 PRO B C 1
ATOM 1665 O O . PRO B 1 90 ? -10.969 14.203 5.086 1 90.12 90 PRO B O 1
ATOM 1668 N N . TYR B 1 91 ? -11.133 14.93 3.004 1 91.12 91 TYR B N 1
ATOM 1669 C CA . TYR B 1 91 ? -12.414 14.273 2.775 1 91.12 91 TYR B CA 1
ATOM 1670 C C . TYR B 1 91 ? -12.273 12.758 2.842 1 91.12 91 TYR B C 1
ATOM 1672 O O . TYR B 1 91 ? -13.125 12.07 3.416 1 91.12 91 TYR B O 1
ATOM 1680 N N . PHE B 1 92 ? -11.289 12.273 2.297 1 92.69 92 PHE B N 1
ATOM 1681 C CA . PHE B 1 92 ? -11.055 10.836 2.301 1 92.69 92 PHE B CA 1
ATOM 1682 C C . PHE B 1 92 ? -10.852 10.328 3.721 1 92.69 92 PHE B C 1
ATOM 1684 O O . PHE B 1 92 ? -11.406 9.297 4.102 1 92.69 92 PHE B O 1
ATOM 1691 N N . ILE B 1 93 ? -10.07 11.023 4.488 1 92.25 93 ILE B N 1
ATOM 1692 C CA . ILE B 1 93 ? -9.812 10.648 5.871 1 92.25 93 ILE B CA 1
ATOM 1693 C C . ILE B 1 93 ? -11.117 10.656 6.664 1 92.25 93 ILE B C 1
ATOM 1695 O O . ILE B 1 93 ? -11.398 9.719 7.414 1 92.25 93 ILE B O 1
ATOM 1699 N N . ALA B 1 94 ? -11.914 11.711 6.484 1 92.44 94 ALA B N 1
ATOM 1700 C CA . ALA B 1 94 ? -13.195 11.812 7.168 1 92.44 94 ALA B CA 1
ATOM 1701 C C . ALA B 1 94 ? -14.094 10.625 6.832 1 92.44 94 ALA B C 1
ATOM 1703 O O . ALA B 1 94 ? -14.773 10.086 7.711 1 92.44 94 ALA B O 1
ATOM 1704 N N . ARG B 1 95 ? -14.023 10.242 5.609 1 92.88 95 ARG B N 1
ATOM 1705 C CA . ARG B 1 95 ? -14.828 9.109 5.172 1 92.88 95 ARG B CA 1
ATOM 1706 C C . ARG B 1 95 ? -14.367 7.82 5.848 1 92.88 95 ARG B C 1
ATOM 1708 O O . ARG B 1 95 ? -15.195 7.012 6.273 1 92.88 95 ARG B O 1
ATOM 1715 N N . LEU B 1 96 ? -13.078 7.633 5.934 1 91.81 96 LEU B N 1
ATOM 1716 C CA . LEU B 1 96 ? -12.547 6.445 6.594 1 91.81 96 LEU B CA 1
ATOM 1717 C C . LEU B 1 96 ? -12.922 6.43 8.07 1 91.81 96 LEU B C 1
ATOM 1719 O O . LEU B 1 96 ? -13.297 5.387 8.609 1 91.81 96 LEU B O 1
ATOM 1723 N N . TRP B 1 97 ? -12.82 7.602 8.672 1 92.69 97 TRP B N 1
ATOM 1724 C CA . TRP B 1 97 ? -13.148 7.707 10.094 1 92.69 97 TRP B CA 1
ATOM 1725 C C . TRP B 1 97 ? -14.641 7.453 10.32 1 92.69 97 TRP B C 1
ATOM 1727 O O . TRP B 1 97 ? -15.023 6.82 11.305 1 92.69 97 TRP B O 1
ATOM 1737 N N . HIS B 1 98 ? -15.445 7.875 9.414 1 93.5 98 HIS B N 1
ATOM 1738 C CA . HIS B 1 98 ? -16.891 7.668 9.523 1 93.5 98 HIS B CA 1
ATOM 1739 C C . HIS B 1 98 ? -17.234 6.191 9.398 1 93.5 98 HIS B C 1
ATOM 1741 O O . HIS B 1 98 ? -18.188 5.719 10.039 1 93.5 98 HIS B O 1
ATOM 1747 N N . ALA B 1 99 ? -16.516 5.438 8.594 1 92.31 99 ALA B N 1
ATOM 1748 C CA . ALA B 1 99 ? -16.797 4.035 8.305 1 92.31 99 ALA B CA 1
ATOM 1749 C C . ALA B 1 99 ? -16.297 3.129 9.43 1 92.31 99 ALA B C 1
ATOM 1751 O O . ALA B 1 99 ? -16.688 1.962 9.516 1 92.31 99 ALA B O 1
ATOM 1752 N N . ASP B 1 100 ? -15.453 3.621 10.312 1 92.62 100 ASP B N 1
ATOM 1753 C CA . ASP B 1 100 ? -14.852 2.822 11.375 1 92.62 100 ASP B CA 1
ATOM 1754 C C . ASP B 1 100 ? -14.984 3.521 12.727 1 92.62 100 ASP B C 1
ATOM 1756 O O . ASP B 1 100 ? -14.195 4.41 13.047 1 92.62 100 ASP B O 1
ATOM 1760 N N . PRO B 1 101 ? -15.812 3.035 13.508 1 91.69 101 PRO B N 1
ATOM 1761 C CA . PRO B 1 101 ? -16 3.664 14.82 1 91.69 101 PRO B CA 1
ATOM 1762 C C . PRO B 1 101 ? -14.75 3.58 15.695 1 91.69 101 PRO B C 1
ATOM 1764 O O . PRO B 1 101 ? -14.609 4.34 16.656 1 91.69 101 PRO B O 1
ATOM 1767 N N . MET B 1 102 ? -13.828 2.715 15.359 1 92.56 102 MET B N 1
ATOM 1768 C CA . MET B 1 102 ? -12.617 2.537 16.172 1 92.56 102 MET B CA 1
ATOM 1769 C C . MET B 1 102 ? -11.398 3.109 15.453 1 92.56 102 MET B C 1
ATOM 1771 O O . MET B 1 102 ? -10.273 2.674 15.695 1 92.56 102 MET B O 1
ATOM 1775 N N . TYR B 1 103 ? -11.633 4.051 14.633 1 91.69 103 TYR B N 1
ATOM 1776 C CA . TYR B 1 103 ? -10.539 4.594 13.828 1 91.69 103 TYR B CA 1
ATOM 1777 C C . TYR B 1 103 ? -9.438 5.152 14.719 1 91.69 103 TYR B C 1
ATOM 1779 O O . TYR B 1 103 ? -8.266 5.156 14.336 1 91.69 103 TYR B O 1
ATOM 1787 N N . HIS B 1 104 ? -9.695 5.633 15.961 1 90.38 104 HIS B N 1
ATOM 1788 C CA . HIS B 1 104 ? -8.727 6.266 16.859 1 90.38 104 HIS B CA 1
ATOM 1789 C C . HIS B 1 104 ? -7.609 5.297 17.234 1 90.38 104 HIS B C 1
ATOM 1791 O O . HIS B 1 104 ? -6.484 5.719 17.516 1 90.38 104 HIS B O 1
ATOM 1797 N N . ALA B 1 105 ? -7.961 3.992 17.188 1 91.5 105 ALA B N 1
ATOM 1798 C CA . ALA B 1 105 ? -6.98 2.969 17.547 1 91.5 105 ALA B CA 1
ATOM 1799 C C . ALA B 1 105 ? -5.832 2.93 16.547 1 91.5 105 ALA B C 1
ATOM 1801 O O . ALA B 1 105 ? -4.762 2.393 16.844 1 91.5 105 ALA B O 1
ATOM 1802 N N . ASN B 1 106 ? -6.066 3.498 15.414 1 93.19 106 ASN B N 1
ATOM 1803 C CA . ASN B 1 106 ? -5.074 3.414 14.352 1 93.19 106 ASN B CA 1
ATOM 1804 C C . ASN B 1 106 ? -4.449 4.773 14.055 1 93.19 106 ASN B C 1
ATOM 1806 O O . ASN B 1 106 ? -3.803 4.953 13.023 1 93.19 106 ASN B O 1
ATOM 1810 N N . ILE B 1 107 ? -4.77 5.746 14.914 1 91.94 107 ILE B N 1
ATOM 1811 C CA . ILE B 1 107 ? -4.129 7.055 14.812 1 91.94 107 ILE B CA 1
ATOM 1812 C C . ILE B 1 107 ? -2.963 7.133 15.797 1 91.94 107 ILE B C 1
ATOM 1814 O O . ILE B 1 107 ? -3.139 6.902 17 1 91.94 107 ILE B O 1
ATOM 1818 N N . ASP B 1 108 ? -1.778 7.367 15.195 1 90.62 108 ASP B N 1
ATOM 1819 C CA . ASP B 1 108 ? -0.625 7.543 16.078 1 90.62 108 ASP B CA 1
ATOM 1820 C C . ASP B 1 108 ? -0.773 8.797 16.938 1 90.62 108 ASP B C 1
ATOM 1822 O O . ASP B 1 108 ? -1.303 9.805 16.484 1 90.62 108 ASP B O 1
ATOM 1826 N N . ALA B 1 109 ? -0.334 8.672 18.109 1 76.5 109 ALA B N 1
ATOM 1827 C CA . ALA B 1 109 ? -0.407 9.812 19.016 1 76.5 109 ALA B CA 1
ATOM 1828 C C . ALA B 1 109 ? 0.387 11 18.469 1 76.5 109 ALA B C 1
ATOM 1830 O O . ALA B 1 109 ? 1.52 10.836 18 1 76.5 109 ALA B O 1
ATOM 1831 N N . ILE B 1 110 ? -0.392 12.023 18.016 1 63.78 110 ILE B N 1
ATOM 1832 C CA . ILE B 1 110 ? 0.24 13.234 17.516 1 63.78 110 ILE B CA 1
ATOM 1833 C C . ILE B 1 110 ? 1.035 13.906 18.625 1 63.78 110 ILE B C 1
ATOM 1835 O O . ILE B 1 110 ? 0.542 14.055 19.75 1 63.78 110 ILE B O 1
ATOM 1839 N N . PHE B 1 111 ? 2.404 13.844 18.547 1 54.12 111 PHE B N 1
ATOM 1840 C CA . PHE B 1 111 ? 3.139 14.633 19.531 1 54.12 111 PHE B CA 1
ATOM 1841 C C . PHE B 1 111 ? 3.068 16.125 19.188 1 54.12 111 PHE B C 1
ATOM 1843 O O . PHE B 1 111 ? 3.529 16.547 18.125 1 54.12 111 PHE B O 1
ATOM 1850 N N . PRO B 1 112 ? 2.131 16.812 19.516 1 46.94 112 PRO B N 1
ATOM 1851 C CA . PRO B 1 112 ? 2.104 18.266 19.328 1 46.94 112 PRO B CA 1
ATOM 1852 C C . PRO B 1 112 ? 3.467 18.906 19.562 1 46.94 112 PRO B C 1
ATOM 1854 O O . PRO B 1 112 ? 4.059 18.75 20.641 1 46.94 112 PRO B O 1
ATOM 1857 N N . ASP B 1 113 ? 4.535 18.641 19 1 45.88 113 ASP B N 1
ATOM 1858 C CA . ASP B 1 113 ? 5.512 19.688 19.312 1 45.88 113 ASP B CA 1
ATOM 1859 C C . ASP B 1 113 ? 5.055 21.047 18.797 1 45.88 113 ASP B C 1
ATOM 1861 O O . ASP B 1 113 ? 5.297 21.391 17.641 1 45.88 113 ASP B O 1
ATOM 1865 N N . LEU B 1 114 ? 3.758 21.422 18.812 1 38.56 114 LEU B N 1
ATOM 1866 C CA . LEU B 1 114 ? 3.568 22.781 18.312 1 38.56 114 LEU B CA 1
ATOM 1867 C C . LEU B 1 114 ? 4.609 23.734 18.906 1 38.56 114 LEU B C 1
ATOM 1869 O O . LEU B 1 114 ? 4.691 23.891 20.125 1 38.56 114 LEU B O 1
ATOM 1873 N N . ASN B 1 115 ? 5.84 23.719 18.547 1 39.59 115 ASN B N 1
ATOM 1874 C CA . ASN B 1 115 ? 6.586 24.922 18.891 1 39.59 115 ASN B CA 1
ATOM 1875 C C . ASN B 1 115 ? 5.691 26.156 18.875 1 39.59 115 ASN B C 1
ATOM 1877 O O . ASN B 1 115 ? 4.945 26.375 17.922 1 39.59 115 ASN B O 1
ATOM 1881 N N . ASP B 1 116 ? 5.145 26.719 19.984 1 37.59 116 ASP B N 1
ATOM 1882 C CA . ASP B 1 116 ? 4.68 28.062 20.328 1 37.59 116 ASP B CA 1
ATOM 1883 C C . ASP B 1 116 ? 5.395 29.109 19.5 1 37.59 116 ASP B C 1
ATOM 1885 O O . ASP B 1 116 ? 6.609 29.297 19.625 1 37.59 116 ASP B O 1
ATOM 1889 N N . PRO B 1 117 ? 4.992 29.453 18.297 1 37.97 117 PRO B N 1
ATOM 1890 C CA . PRO B 1 117 ? 5.582 30.703 17.844 1 37.97 117 PRO B CA 1
ATOM 1891 C C . PRO B 1 117 ? 5.57 31.797 18.922 1 37.97 117 PRO B C 1
ATOM 1893 O O . PRO B 1 117 ? 6.027 32.906 18.688 1 37.97 117 PRO B O 1
ATOM 1896 N N . SER B 1 118 ? 4.77 31.719 19.969 1 32.47 118 SER B N 1
ATOM 1897 C CA . SER B 1 118 ? 4.863 32.875 20.875 1 32.47 118 SER B CA 1
ATOM 1898 C C . SER B 1 118 ? 6.227 32.906 21.547 1 32.47 118 SER B C 1
ATOM 1900 O O . SER B 1 118 ? 6.531 33.875 22.266 1 32.47 118 SER B O 1
ATOM 1902 N N . LYS B 1 119 ? 7.254 31.922 21.578 1 31.48 119 LYS B N 1
ATOM 1903 C CA . LYS B 1 119 ? 8.469 32.438 22.188 1 31.48 119 LYS B CA 1
ATOM 1904 C C . LYS B 1 119 ? 9.406 33.031 21.125 1 31.48 119 LYS B C 1
ATOM 1906 O O . LYS B 1 119 ? 9.539 32.469 20.031 1 31.48 119 LYS B O 1
#

InterPro domains:
  IPR015270 Protein RDM1, plant [PF09187] (1-112)
  IPR015270 Protein RDM1, plant [PTHR36366] (1-116)
  IPR036319 RDM1 superfamily [G3DSA:1.20.120.690] (1-114)
  IPR036319 RDM1 superfamily [SSF109920] (1-113)

Organism: Solanum pennellii (NCBI:txid28526)

Secondary structure (DSSP, 8-state):
-HHHHHHHSPPP---------S-HHHHHHHHHHHHT----HHHHHHHHHHHHTTTT-TTTTS-GGGTS-HHHHHHHHHHHHHHHHHH--HHHHHHHHHH-TTGGGGS---------TT-/-HHHHHHHSPPP---------S-HHHHHHHHHHHHT----HHHHHHHHHHHHTTTT-TTTTS-GGGTS-HHHHHHHHHHHHHHHHHH--HHHHHHHHHH-TTGGGGS---------TT-

Solvent-accessible surface area (backbone atoms only — not comparable to full-atom values): 13560 Å² total; per-residue (Å²): 109,69,51,63,52,49,49,67,55,78,74,78,84,71,74,70,77,57,52,74,25,62,37,47,58,58,32,50,52,50,48,27,62,75,66,71,46,76,60,50,48,70,44,46,52,50,34,54,48,59,50,49,26,26,46,78,29,95,61,53,85,52,49,37,44,79,73,40,55,31,43,56,51,51,48,46,52,50,48,49,36,51,48,48,39,68,42,45,10,63,53,37,51,51,51,53,43,71,76,29,94,63,44,69,81,47,47,55,80,77,72,74,72,70,73,64,80,84,111,108,69,52,62,53,49,50,67,54,78,76,76,82,76,74,69,77,58,51,74,25,63,38,48,58,57,32,50,52,49,48,28,64,74,68,70,46,77,59,48,47,69,43,46,52,49,34,54,49,59,50,51,26,25,48,76,28,93,61,53,86,51,50,39,44,80,74,39,55,31,43,56,50,52,47,44,53,50,48,49,37,51,47,48,38,68,42,45,10,62,53,38,52,51,50,53,45,70,76,30,92,64,43,68,82,47,47,55,80,76,72,75,71,70,74,62,78,84,111

Nearest PDB structures (foldseek):
  2q3t-assembly1_A  TM=9.526E-01  e=1.202E-10  Arabidopsis thaliana
  3gan-assembly1_A  TM=9.545E-01  e=8.002E-10  Arabidopsis thaliana
  6ois-assembly1_B  TM=9.527E-01  e=2.065E-09  Arabidopsis thaliana
  7ezx-assembly1_AB  TM=3.824E-01  e=4.510E+00  Porphyridium purpureum
  2q3t-assembly1_A  TM=9.528E-01  e=1.202E-10  Arabidopsis thaliana

Sequence (238 aa):
MYQEYMQMVPIPARKASLIPCNSWIGLAASIKGLYQQLLQYPTNLSIKKWDSLRIGASDEDVPSDTLIDPAKAEASIWLIEEMHRKTTSPYFIARLWHADPMYHANIDAIFPDLNDPSKMYQEYMQMVPIPARKASLIPCNSWIGLAASIKGLYQQLLQYPTNLSIKKWDSLRIGASDEDVPSDTLIDPAKAEASIWLIEEMHRKTTSPYFIARLWHADPMYHANIDAIFPDLNDPSK